Protein AF-A0A2V7FEZ0-F1 (afdb_monomer_lite)

pLDDT: mean 93.6, std 7.88, range [48.0, 98.56]

Foldseek 3Di:
DFFDADPVRHGPDDDDDDDFDQLFLQQLLCVQDPQNQWDADPLSGIDGNLVRFQLPCSSQVQGLQNQWDQDPVSSGIDGDRQPPVQVVVVHGDPCCVPDPVNQDHDDDLVVVLVVLVVVQVVVVVVVLVAWDKAQSQCPAQRSGTPDIHTDSHQLVSVVHDNHRHGPVVCVVVVVVVVVVVVVVVVVVVVVVVVVVVVPPDD

Structure (mmCIF, N/CA/C/O backbone):
data_AF-A0A2V7FEZ0-F1
#
_entry.id   AF-A0A2V7FEZ0-F1
#
loop_
_atom_site.group_PDB
_atom_site.id
_atom_site.type_symbol
_atom_site.label_atom_id
_atom_site.label_alt_id
_atom_site.label_comp_id
_atom_site.label_asym_id
_atom_site.label_entity_id
_atom_site.label_seq_id
_atom_site.pdbx_PDB_ins_code
_atom_site.Cartn_x
_atom_site.Cartn_y
_atom_site.Cartn_z
_atom_site.occupancy
_atom_site.B_iso_or_equiv
_atom_site.auth_seq_id
_atom_site.auth_comp_id
_atom_site.auth_asym_id
_atom_site.auth_atom_id
_atom_site.pdbx_PDB_model_num
ATOM 1 N N . PHE A 1 1 ? 3.122 5.946 14.904 1.00 80.50 1 PHE A N 1
ATOM 2 C CA . PHE A 1 1 ? 1.841 6.504 15.374 1.00 80.50 1 PHE A CA 1
ATOM 3 C C . PHE A 1 1 ? 1.810 7.963 14.957 1.00 80.50 1 PHE A C 1
ATOM 5 O O . PHE A 1 1 ? 2.876 8.527 14.743 1.00 80.50 1 PHE A O 1
ATOM 12 N N . PHE A 1 2 ? 0.625 8.529 14.773 1.00 85.31 2 PHE A N 1
ATOM 13 C CA . PHE A 1 2 ? 0.428 9.914 14.360 1.00 85.31 2 PHE A CA 1
ATOM 14 C C . PHE A 1 2 ? -0.267 10.652 15.495 1.00 85.31 2 PHE A C 1
ATOM 16 O O . PHE A 1 2 ? -1.244 10.147 16.051 1.00 85.31 2 PHE A O 1
ATOM 23 N N . GLU A 1 3 ? 0.258 11.812 15.861 1.00 89.50 3 GLU A N 1
ATOM 24 C CA . GLU A 1 3 ? -0.325 12.645 16.905 1.00 89.50 3 GLU A CA 1
ATOM 25 C C . GLU A 1 3 ? -1.288 13.636 16.261 1.00 89.50 3 GLU A C 1
ATOM 27 O O . GLU A 1 3 ? -0.915 14.410 15.383 1.00 89.50 3 GLU A O 1
ATOM 32 N N . GLU A 1 4 ? -2.544 13.594 16.688 1.00 88.12 4 GLU A N 1
ATOM 33 C CA . GLU A 1 4 ? -3.498 14.659 16.416 1.00 88.12 4 GLU A CA 1
ATOM 34 C C . GLU A 1 4 ? -3.434 15.643 17.579 1.00 88.12 4 GLU A C 1
ATOM 36 O O . GLU A 1 4 ? -3.672 15.252 18.726 1.00 88.12 4 GLU A O 1
ATOM 41 N N . THR A 1 5 ? -3.117 16.904 17.294 1.00 90.81 5 THR A N 1
ATOM 42 C CA . THR A 1 5 ? -3.101 17.981 18.287 1.00 90.81 5 THR A CA 1
ATOM 43 C C . THR A 1 5 ? -4.361 18.836 18.203 1.00 90.81 5 THR A C 1
ATOM 45 O O . THR A 1 5 ? -4.928 19.005 17.124 1.00 90.81 5 THR A O 1
ATOM 48 N N . ASP A 1 6 ? -4.796 19.390 19.330 1.00 91.12 6 ASP A N 1
ATOM 49 C CA . ASP A 1 6 ? -5.866 20.385 19.380 1.00 91.12 6 ASP A CA 1
ATOM 50 C C . ASP A 1 6 ? -5.381 21.794 18.979 1.00 91.12 6 ASP A C 1
ATOM 52 O O . ASP A 1 6 ? -4.195 22.020 18.723 1.00 91.12 6 ASP A O 1
ATOM 56 N N . ASP A 1 7 ? -6.301 22.765 18.957 1.00 92.25 7 ASP A N 1
ATOM 57 C CA . ASP A 1 7 ? -6.015 24.168 18.612 1.00 92.25 7 ASP A CA 1
ATOM 58 C C . ASP A 1 7 ? -5.011 24.845 19.567 1.00 92.25 7 ASP A C 1
ATOM 60 O O . ASP A 1 7 ? -4.494 25.924 19.278 1.00 92.25 7 ASP A O 1
ATOM 64 N N . LYS A 1 8 ? -4.736 24.229 20.722 1.00 92.81 8 LYS A N 1
ATOM 65 C CA . LYS A 1 8 ? -3.786 24.702 21.736 1.00 92.81 8 LYS A CA 1
ATOM 66 C C . LYS A 1 8 ? -2.443 23.970 21.651 1.00 92.81 8 LYS A C 1
ATOM 68 O O . LYS A 1 8 ? -1.581 24.201 22.498 1.00 92.81 8 LYS A O 1
ATOM 73 N N . GLY A 1 9 ? -2.258 23.100 20.656 1.00 91.56 9 GLY A N 1
ATOM 74 C CA . GLY A 1 9 ? -1.047 22.305 20.461 1.00 91.56 9 GLY A CA 1
ATOM 75 C C . GLY A 1 9 ? -0.907 21.129 21.431 1.00 91.56 9 GLY A C 1
ATOM 76 O O . GLY A 1 9 ? 0.174 20.555 21.529 1.00 91.56 9 GLY A O 1
ATOM 77 N N . GLN A 1 10 ? -1.963 20.764 22.162 1.00 93.88 10 GLN A N 1
ATOM 78 C CA . GLN A 1 10 ? -1.953 19.610 23.060 1.00 93.88 10 GLN A CA 1
ATOM 79 C C . GLN A 1 10 ? -2.340 18.347 22.304 1.00 93.88 10 GLN A C 1
ATOM 81 O O . GLN A 1 10 ? -3.179 18.377 21.407 1.00 93.88 10 GLN A O 1
ATOM 86 N N . ILE A 1 11 ? -1.758 17.213 22.688 1.00 91.69 11 ILE A N 1
ATOM 87 C CA . ILE A 1 11 ? -2.092 15.918 22.098 1.00 91.69 11 ILE A CA 1
ATOM 88 C C . ILE A 1 11 ? -3.548 15.575 22.432 1.00 91.69 11 ILE A C 1
ATOM 90 O O . ILE A 1 11 ? -3.902 15.358 23.589 1.00 91.69 11 ILE A O 1
ATOM 94 N N . LYS A 1 12 ? -4.377 15.472 21.395 1.00 90.56 12 LYS A N 1
ATOM 95 C CA . LYS A 1 12 ? -5.780 15.064 21.472 1.00 90.56 12 LYS A CA 1
ATOM 96 C C . LYS A 1 12 ? -5.921 13.551 21.318 1.00 90.56 12 LYS A C 1
ATOM 98 O O . LYS A 1 12 ? -6.639 12.924 22.093 1.00 90.56 12 LYS A O 1
ATOM 103 N N . GLN A 1 13 ? -5.264 12.959 20.316 1.00 89.81 13 GLN A N 1
ATOM 104 C CA . GLN A 1 13 ? -5.351 11.524 20.016 1.00 89.81 13 GLN A CA 1
ATOM 105 C C . GLN A 1 13 ? -4.053 10.966 19.428 1.00 89.81 13 GLN A C 1
ATOM 107 O O . GLN A 1 13 ? -3.342 11.641 18.686 1.00 89.81 13 GLN A O 1
ATOM 112 N N . TRP A 1 14 ? -3.776 9.697 19.737 1.00 92.12 14 TRP A N 1
ATOM 113 C CA . TRP A 1 14 ? -2.722 8.908 19.101 1.00 92.12 14 TRP A CA 1
ATOM 114 C C . TRP A 1 14 ? -3.336 7.924 18.119 1.00 92.12 14 TRP A C 1
ATOM 116 O O . TRP A 1 14 ? -4.016 6.971 18.500 1.00 92.12 14 TRP A O 1
ATOM 126 N N . HIS A 1 15 ? -3.050 8.133 16.843 1.00 91.31 15 HIS A N 1
ATOM 127 C CA . HIS A 1 15 ? -3.519 7.285 15.763 1.00 91.31 15 HIS A CA 1
ATOM 128 C C . HIS A 1 15 ? -2.468 6.231 15.435 1.00 91.31 15 HIS A C 1
ATOM 130 O O . HIS A 1 15 ? -1.308 6.534 15.142 1.00 91.31 15 HIS A O 1
ATOM 136 N N . MET A 1 16 ? -2.863 4.963 15.480 1.00 93.00 16 MET A N 1
ATOM 137 C CA . MET A 1 16 ? -1.990 3.838 15.155 1.00 93.00 16 MET A CA 1
ATOM 138 C C . MET A 1 16 ? -2.495 3.137 13.900 1.00 93.00 16 MET A C 1
ATOM 140 O O . MET A 1 16 ? -3.681 2.846 13.777 1.00 93.00 16 MET A O 1
ATOM 144 N N . MET A 1 17 ? -1.581 2.851 12.978 1.00 92.94 17 MET A N 1
ATOM 145 C CA . MET A 1 17 ? -1.860 2.100 11.761 1.00 92.94 17 MET A CA 1
ATOM 146 C C . MET A 1 17 ? -0.688 1.173 11.465 1.00 92.94 17 MET A C 1
ATOM 148 O O . MET A 1 17 ? 0.469 1.587 11.525 1.00 92.94 17 MET A O 1
ATOM 152 N N . SER A 1 18 ? -0.997 -0.074 11.124 1.00 92.69 18 SER A N 1
ATOM 153 C CA . SER A 1 18 ? -0.031 -1.006 10.548 1.00 92.69 18 SER A CA 1
ATOM 154 C C . SER A 1 18 ? -0.055 -0.855 9.033 1.00 92.69 18 SER A C 1
ATOM 156 O O . SER A 1 18 ? -0.900 -1.449 8.363 1.00 92.69 18 SER A O 1
ATOM 158 N N . ASP A 1 19 ? 0.836 -0.021 8.499 1.00 93.31 19 ASP A N 1
ATOM 159 C CA . ASP A 1 19 ? 0.879 0.223 7.063 1.00 93.31 19 ASP A CA 1
ATOM 160 C C . ASP A 1 19 ? 1.535 -0.946 6.310 1.00 93.31 19 ASP A C 1
ATOM 162 O O . ASP A 1 19 ? 2.609 -1.432 6.665 1.00 93.31 19 ASP A O 1
ATOM 166 N N . VAL A 1 20 ? 0.849 -1.432 5.276 1.00 95.75 20 VAL A N 1
ATOM 167 C CA . VAL A 1 20 ? 1.247 -2.591 4.463 1.00 95.75 20 VAL A CA 1
ATOM 168 C C . VAL A 1 20 ? 0.878 -2.376 2.999 1.00 95.75 20 VAL A C 1
ATOM 170 O O . VAL A 1 20 ? 0.052 -1.522 2.666 1.00 95.75 20 VAL A O 1
ATOM 173 N N . CYS A 1 21 ? 1.435 -3.195 2.101 1.00 98.19 21 CYS A N 1
ATOM 174 C CA . CYS A 1 21 ? 0.971 -3.235 0.715 1.00 98.19 21 CYS A CA 1
ATOM 175 C C . CYS A 1 21 ? -0.543 -3.473 0.655 1.00 98.19 21 CYS A C 1
ATOM 177 O O . CYS A 1 21 ? -1.065 -4.371 1.308 1.00 98.19 21 CYS A O 1
ATOM 179 N N . LYS A 1 22 ? -1.241 -2.677 -0.158 1.00 97.75 22 LYS A N 1
ATOM 180 C CA . LYS A 1 22 ? -2.704 -2.725 -0.287 1.00 97.75 22 LYS A CA 1
ATOM 181 C C . LYS A 1 22 ? -3.207 -3.839 -1.215 1.00 97.75 22 LYS A C 1
ATOM 183 O O . LYS A 1 22 ? -4.410 -4.079 -1.285 1.00 97.75 22 LYS A O 1
ATOM 188 N N . HIS A 1 23 ? -2.292 -4.489 -1.946 1.00 97.94 23 HIS A N 1
ATOM 189 C CA . HIS A 1 23 ? -2.576 -5.506 -2.970 1.00 97.94 23 HIS A CA 1
ATOM 190 C C . HIS A 1 23 ? -3.745 -5.101 -3.887 1.00 97.94 23 HIS A C 1
ATOM 192 O O . HIS A 1 23 ? -4.689 -5.862 -4.077 1.00 97.94 23 HIS A O 1
ATOM 198 N N . CYS A 1 24 ? -3.681 -3.874 -4.415 1.00 97.62 24 CYS A N 1
ATOM 199 C CA . CYS A 1 24 ? -4.747 -3.203 -5.164 1.00 97.62 24 CYS A CA 1
ATOM 200 C C . CYS A 1 24 ? -5.331 -4.080 -6.278 1.00 97.62 24 CYS A C 1
ATOM 202 O O . CYS A 1 24 ? -4.577 -4.808 -6.933 1.00 97.62 24 CYS A O 1
ATOM 204 N N . ALA A 1 25 ? -6.634 -3.969 -6.546 1.00 95.88 25 ALA A N 1
ATOM 205 C CA . ALA A 1 25 ? -7.260 -4.625 -7.695 1.00 95.88 25 ALA A CA 1
ATOM 206 C C . ALA A 1 25 ? -6.697 -4.083 -9.022 1.00 95.88 25 ALA A C 1
ATOM 208 O O . ALA A 1 25 ? -6.332 -4.858 -9.903 1.00 95.88 25 ALA A O 1
ATOM 209 N N . GLN A 1 26 ? -6.492 -2.768 -9.107 1.00 95.94 26 GLN A N 1
ATOM 210 C CA . GLN A 1 26 ? -5.702 -2.111 -10.148 1.00 95.94 26 GLN A CA 1
ATOM 211 C C . GLN A 1 26 ? -4.391 -1.621 -9.532 1.00 95.94 26 GLN A C 1
ATOM 213 O O . GLN A 1 26 ? -4.361 -0.690 -8.723 1.00 95.94 26 GLN A O 1
ATOM 218 N N . ALA A 1 27 ? -3.299 -2.322 -9.828 1.00 97.12 27 ALA A N 1
ATOM 219 C CA . ALA A 1 27 ? -2.021 -2.117 -9.162 1.00 97.12 27 ALA A CA 1
ATOM 220 C C . ALA A 1 27 ? -1.047 -1.380 -10.078 1.00 97.12 27 ALA A C 1
ATOM 222 O O . ALA A 1 27 ? -0.440 -1.988 -10.954 1.00 97.12 27 ALA A O 1
ATOM 223 N N . GLY A 1 28 ? -0.818 -0.093 -9.797 1.00 95.94 28 GLY A N 1
ATOM 224 C CA . GLY A 1 28 ? 0.113 0.732 -10.573 1.00 95.94 28 GLY A CA 1
ATOM 225 C C . GLY A 1 28 ? 1.527 0.153 -10.641 1.00 95.94 28 GLY A C 1
ATOM 226 O O . GLY A 1 28 ? 2.162 0.223 -11.687 1.00 95.94 28 GLY A O 1
ATOM 227 N N . CYS A 1 29 ? 2.000 -0.502 -9.573 1.00 97.38 29 CYS A N 1
ATOM 228 C CA . CYS A 1 29 ? 3.296 -1.181 -9.580 1.00 97.38 29 CYS A CA 1
ATOM 229 C C . CYS A 1 29 ? 3.351 -2.365 -10.556 1.00 97.38 29 CYS A C 1
ATOM 231 O O . CYS A 1 29 ? 4.372 -2.538 -11.214 1.00 97.38 29 CYS A O 1
ATOM 233 N N . LEU A 1 30 ? 2.270 -3.146 -10.665 1.00 97.31 30 LEU A N 1
ATOM 234 C CA . LEU A 1 30 ? 2.161 -4.247 -11.623 1.00 97.31 30 LEU A CA 1
ATOM 235 C C . LEU A 1 30 ? 2.147 -3.695 -13.047 1.00 97.31 30 LEU A C 1
ATOM 237 O O . LEU A 1 30 ? 2.959 -4.103 -13.867 1.00 97.31 30 LEU A O 1
ATOM 241 N N . GLU A 1 31 ? 1.286 -2.714 -13.305 1.00 94.31 31 GLU A N 1
ATOM 242 C CA . GLU A 1 31 ? 1.124 -2.099 -14.626 1.00 94.31 31 GLU A CA 1
ATOM 243 C C . GLU A 1 31 ? 2.375 -1.333 -15.097 1.00 94.31 31 GLU A C 1
ATOM 245 O O . GLU A 1 31 ? 2.581 -1.161 -16.293 1.00 94.31 31 GLU A O 1
ATOM 250 N N . ALA A 1 32 ? 3.215 -0.849 -14.178 1.00 95.50 32 ALA A N 1
ATOM 251 C CA . ALA A 1 32 ? 4.439 -0.118 -14.507 1.00 95.50 32 ALA A CA 1
ATOM 252 C C . ALA A 1 32 ? 5.668 -1.020 -14.690 1.00 95.50 32 ALA A C 1
ATOM 254 O O . ALA A 1 32 ? 6.720 -0.531 -15.098 1.00 95.50 32 ALA A O 1
ATOM 255 N N . CYS A 1 33 ? 5.591 -2.306 -14.336 1.00 97.19 33 CYS A N 1
ATOM 256 C CA . CYS A 1 33 ? 6.740 -3.203 -14.392 1.00 97.19 33 CYS A CA 1
ATOM 257 C C . CYS A 1 33 ? 7.038 -3.619 -15.844 1.00 97.19 33 CYS A C 1
ATOM 259 O O . CYS A 1 33 ? 6.239 -4.347 -16.432 1.00 97.19 33 CYS A O 1
ATOM 261 N N . PRO A 1 34 ? 8.196 -3.247 -16.423 1.00 96.56 34 PRO A N 1
ATOM 262 C CA . PRO A 1 34 ? 8.481 -3.542 -17.827 1.00 96.56 34 PRO A CA 1
ATOM 263 C C . PRO A 1 34 ? 8.922 -4.993 -18.069 1.00 96.56 34 PRO A C 1
ATOM 265 O O . PRO A 1 34 ? 8.940 -5.441 -19.208 1.00 96.56 34 PRO A O 1
ATOM 268 N N . THR A 1 35 ? 9.309 -5.728 -17.021 1.00 97.12 35 THR A N 1
ATOM 269 C CA . THR A 1 35 ? 9.861 -7.088 -17.148 1.00 97.12 35 THR A CA 1
ATOM 270 C C . THR A 1 35 ? 8.833 -8.194 -16.933 1.00 97.12 35 THR A C 1
ATOM 272 O O . THR A 1 35 ? 9.154 -9.363 -17.118 1.00 97.12 35 THR A O 1
ATOM 275 N N . GLY A 1 36 ? 7.624 -7.858 -16.474 1.00 95.00 36 GLY A N 1
ATOM 276 C CA . GLY A 1 36 ? 6.654 -8.855 -16.011 1.00 95.00 36 GLY A CA 1
ATOM 277 C C . GLY A 1 36 ? 7.015 -9.505 -14.667 1.00 95.00 36 GLY A C 1
ATOM 278 O O . GLY A 1 36 ? 6.390 -10.487 -14.281 1.00 95.00 36 GLY A O 1
ATOM 279 N N . ALA A 1 37 ? 7.988 -8.964 -13.919 1.00 98.31 37 ALA A N 1
ATOM 280 C CA . ALA A 1 37 ? 8.362 -9.492 -12.602 1.00 98.31 37 ALA A CA 1
ATOM 281 C C . ALA A 1 37 ? 7.235 -9.385 -11.562 1.00 98.31 37 ALA A C 1
ATOM 283 O O . ALA A 1 37 ? 7.244 -10.108 -10.568 1.00 98.31 37 ALA A O 1
ATOM 284 N N . ILE A 1 38 ? 6.287 -8.466 -11.746 1.00 98.44 38 ILE A N 1
ATOM 285 C CA . ILE A 1 38 ? 5.171 -8.268 -10.820 1.00 98.44 38 ILE A CA 1
ATOM 286 C C . ILE A 1 38 ? 3.930 -8.955 -11.375 1.00 98.44 38 ILE A C 1
ATOM 288 O O . ILE A 1 38 ? 3.520 -8.684 -12.498 1.00 98.44 38 ILE A O 1
ATOM 292 N N . TYR A 1 39 ? 3.316 -9.816 -10.569 1.00 97.75 39 TYR A N 1
ATOM 293 C CA . TYR A 1 39 ? 2.186 -10.647 -10.977 1.00 97.75 39 TYR A CA 1
ATOM 294 C C . TYR A 1 39 ? 1.086 -10.667 -9.916 1.00 97.75 39 TYR A C 1
ATOM 296 O O . TYR A 1 39 ? 1.304 -10.298 -8.757 1.00 97.75 39 TYR A O 1
ATOM 304 N N . ARG A 1 40 ? -0.113 -11.087 -10.324 1.00 97.75 40 ARG A N 1
ATOM 305 C CA . ARG A 1 40 ? -1.259 -11.312 -9.440 1.00 97.75 40 ARG A CA 1
ATOM 306 C C . ARG A 1 40 ? -1.497 -12.810 -9.285 1.00 97.75 40 ARG A C 1
ATOM 308 O O . ARG A 1 40 ? -1.469 -13.533 -10.274 1.00 97.75 40 ARG A O 1
ATOM 315 N N . THR A 1 41 ? -1.723 -13.248 -8.056 1.00 96.06 41 THR A N 1
ATOM 316 C CA . THR A 1 41 ? -2.048 -14.640 -7.720 1.00 96.06 41 THR A CA 1
ATOM 317 C C . THR A 1 41 ? -3.548 -14.907 -7.827 1.00 96.06 41 THR A C 1
ATOM 319 O O . THR A 1 41 ? -4.355 -13.979 -7.950 1.00 96.06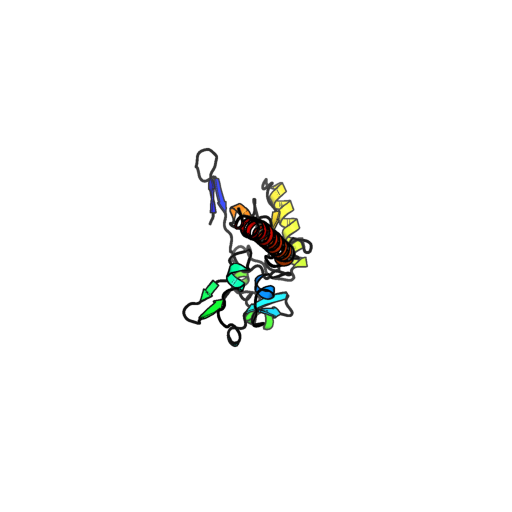 41 THR A O 1
ATOM 322 N N . GLU A 1 42 ? -3.936 -16.172 -7.702 1.00 93.69 42 GLU A N 1
ATOM 323 C CA . GLU A 1 42 ? -5.326 -16.623 -7.624 1.00 93.69 42 GLU A CA 1
ATOM 324 C C . GLU A 1 42 ? -6.093 -16.038 -6.425 1.00 93.69 42 GLU A C 1
ATOM 326 O O . GLU A 1 42 ? -7.312 -15.906 -6.475 1.00 93.69 42 GLU A O 1
ATOM 331 N N . PHE A 1 43 ? -5.388 -15.609 -5.373 1.00 93.31 43 PHE A N 1
ATOM 332 C CA . PHE A 1 43 ? -5.979 -14.962 -4.196 1.00 93.31 43 PHE A CA 1
ATOM 333 C C . PHE A 1 43 ? -6.107 -13.440 -4.349 1.00 93.31 43 PHE A C 1
ATOM 335 O O . PHE A 1 43 ? -6.404 -12.733 -3.387 1.00 93.31 43 PHE A O 1
ATOM 342 N N . GLY A 1 44 ? -5.810 -12.901 -5.535 1.00 93.50 44 GLY A N 1
ATOM 343 C CA . GLY A 1 44 ? -5.830 -11.465 -5.801 1.00 93.50 44 GLY A CA 1
ATOM 344 C C . GLY A 1 44 ? -4.626 -10.707 -5.232 1.00 93.50 44 GLY A C 1
ATOM 345 O O . GLY A 1 44 ? -4.564 -9.480 -5.360 1.00 93.50 44 GLY A O 1
ATOM 346 N N . THR A 1 45 ? -3.638 -11.398 -4.654 1.00 96.19 45 THR A N 1
ATOM 347 C CA . THR A 1 45 ? -2.443 -10.769 -4.082 1.00 96.19 45 THR A CA 1
ATOM 348 C C . THR A 1 45 ? -1.459 -10.400 -5.191 1.00 96.19 45 THR A C 1
ATOM 350 O O . THR A 1 45 ? -1.138 -11.196 -6.066 1.00 96.19 45 THR A O 1
ATOM 353 N N . VAL A 1 46 ? -0.971 -9.160 -5.180 1.00 98.31 46 VAL A N 1
ATOM 354 C CA . VAL A 1 46 ? 0.126 -8.726 -6.064 1.00 98.31 46 VAL A CA 1
ATOM 355 C C . VAL A 1 46 ? 1.472 -9.117 -5.455 1.00 98.31 46 VAL A C 1
ATOM 357 O O . VAL A 1 46 ? 1.693 -8.788 -4.295 1.00 98.31 46 VAL A O 1
ATOM 360 N N . ASN A 1 47 ? 2.385 -9.749 -6.193 1.00 98.31 47 ASN A N 1
ATOM 361 C CA . ASN A 1 47 ? 3.706 -10.198 -5.722 1.00 98.31 47 ASN A CA 1
ATOM 362 C C . ASN A 1 47 ? 4.820 -9.865 -6.724 1.00 98.31 47 ASN A C 1
ATOM 364 O O . ASN A 1 47 ? 4.534 -9.562 -7.876 1.00 98.31 47 ASN A O 1
ATOM 368 N N . ILE A 1 48 ? 6.078 -9.872 -6.265 1.00 98.44 48 ILE A N 1
ATOM 369 C CA . ILE A 1 48 ? 7.265 -9.602 -7.094 1.00 98.44 48 ILE A CA 1
ATOM 370 C C . ILE A 1 48 ? 8.108 -10.875 -7.158 1.00 98.44 48 ILE A C 1
ATOM 372 O O . ILE A 1 48 ? 8.601 -11.329 -6.125 1.00 98.44 48 ILE A O 1
ATOM 376 N N . ASN A 1 49 ? 8.289 -11.425 -8.355 1.00 98.00 49 ASN A N 1
ATOM 377 C CA . ASN A 1 49 ? 9.263 -12.474 -8.617 1.00 98.00 49 ASN A CA 1
ATOM 378 C C . ASN A 1 49 ? 10.669 -11.857 -8.580 1.00 98.00 49 ASN A C 1
ATOM 380 O O . ASN A 1 49 ? 10.998 -10.996 -9.399 1.00 98.00 49 ASN A O 1
ATOM 384 N N . GLN A 1 50 ? 11.471 -12.280 -7.604 1.00 97.94 50 GLN A N 1
ATOM 385 C CA . GLN A 1 50 ? 12.808 -11.738 -7.380 1.00 97.94 50 GLN A CA 1
ATOM 386 C C . GLN A 1 50 ? 13.788 -12.144 -8.487 1.00 97.94 50 GLN A C 1
ATOM 388 O O . GLN A 1 50 ? 14.633 -11.332 -8.845 1.00 97.94 50 GLN A O 1
ATOM 393 N N . ASP A 1 51 ? 13.603 -13.310 -9.108 1.00 97.75 51 ASP A N 1
ATOM 394 C CA . ASP A 1 51 ? 14.490 -13.829 -10.159 1.00 97.75 51 ASP A CA 1
ATOM 395 C C . ASP A 1 51 ? 14.324 -13.089 -11.500 1.00 97.75 51 ASP A C 1
ATOM 397 O O . ASP A 1 51 ? 15.222 -13.086 -12.337 1.00 97.75 51 ASP A O 1
ATOM 401 N N . ILE A 1 52 ? 13.171 -12.440 -11.714 1.00 98.31 52 ILE A N 1
ATOM 402 C CA . ILE A 1 52 ? 12.855 -11.659 -12.929 1.00 98.31 52 ILE A CA 1
ATOM 403 C C . ILE A 1 52 ? 13.080 -10.154 -12.697 1.00 98.31 52 ILE A C 1
ATOM 405 O O . ILE A 1 52 ? 13.164 -9.355 -13.636 1.00 98.31 52 ILE A O 1
ATOM 409 N N . CYS A 1 53 ? 13.135 -9.716 -11.439 1.00 98.56 53 CYS A N 1
ATOM 410 C CA . CYS A 1 53 ? 13.269 -8.306 -11.114 1.00 98.56 53 CYS A CA 1
ATOM 411 C C . CYS A 1 53 ? 14.656 -7.788 -11.518 1.00 98.56 53 CYS A C 1
ATOM 413 O O . CYS A 1 53 ? 15.663 -8.173 -10.942 1.00 98.56 53 CYS A O 1
ATOM 415 N N . ASN A 1 54 ? 14.705 -6.845 -12.460 1.00 97.75 54 ASN A N 1
ATOM 416 C CA . ASN A 1 54 ? 15.956 -6.221 -12.906 1.00 97.75 54 ASN A CA 1
ATOM 417 C C . ASN A 1 54 ? 16.308 -4.921 -12.160 1.00 97.75 54 ASN A C 1
ATOM 419 O O . ASN A 1 54 ? 17.194 -4.184 -12.586 1.00 97.75 54 ASN A O 1
ATOM 423 N N . GLY A 1 55 ? 15.556 -4.571 -11.114 1.00 97.81 55 GLY A N 1
ATOM 424 C CA . GLY A 1 55 ? 15.864 -3.403 -10.295 1.00 97.81 55 GLY A CA 1
ATOM 425 C C . GLY A 1 55 ? 15.615 -2.034 -10.936 1.00 97.81 55 GLY A C 1
ATOM 426 O O . GLY A 1 55 ? 16.104 -1.047 -10.401 1.00 97.81 55 GLY A O 1
ATOM 427 N N . CYS A 1 56 ? 14.834 -1.915 -12.021 1.00 97.31 56 CYS A N 1
ATOM 428 C CA . CYS A 1 56 ? 14.560 -0.623 -12.689 1.00 97.31 56 CYS A CA 1
ATOM 429 C C . CYS A 1 56 ? 13.787 0.416 -11.846 1.00 97.31 56 CYS A C 1
ATOM 431 O O . CYS A 1 56 ? 13.704 1.583 -12.220 1.00 97.31 56 CYS A O 1
ATOM 433 N N . ARG A 1 57 ? 13.203 0.004 -10.712 1.00 97.31 57 ARG A N 1
ATOM 434 C CA . ARG A 1 57 ? 12.487 0.850 -9.729 1.00 97.31 57 ARG A CA 1
ATOM 435 C C . ARG A 1 57 ? 11.225 1.567 -10.222 1.00 97.31 57 ARG A C 1
ATOM 437 O O . ARG A 1 57 ? 10.646 2.326 -9.453 1.00 97.31 57 ARG A O 1
ATOM 444 N N . TYR A 1 58 ? 10.714 1.285 -11.420 1.00 96.75 58 TYR A N 1
ATOM 445 C CA . TYR A 1 58 ? 9.456 1.893 -11.897 1.00 96.75 58 TYR A CA 1
ATOM 446 C C . TYR A 1 58 ? 8.271 1.591 -10.973 1.00 96.75 58 TYR A C 1
ATOM 448 O O . TYR A 1 58 ? 7.418 2.437 -10.728 1.00 96.75 58 TYR A O 1
ATOM 456 N N . CYS A 1 59 ? 8.249 0.395 -10.385 1.00 97.31 59 CYS A N 1
ATOM 457 C CA . CYS A 1 59 ? 7.229 0.004 -9.418 1.00 97.31 59 CYS A CA 1
ATOM 458 C C . CYS A 1 59 ? 7.258 0.814 -8.109 1.00 97.31 59 CYS A C 1
ATOM 460 O O . CYS A 1 59 ? 6.220 0.907 -7.453 1.00 97.31 59 CYS A O 1
ATOM 462 N N . VAL A 1 60 ? 8.409 1.392 -7.739 1.00 97.19 60 VAL A N 1
ATOM 463 C CA . VAL A 1 60 ? 8.571 2.221 -6.534 1.00 97.19 60 VAL A CA 1
ATOM 464 C C . VAL A 1 60 ? 7.832 3.541 -6.720 1.00 97.19 60 VAL A C 1
ATOM 466 O O . VAL A 1 60 ? 6.958 3.869 -5.923 1.00 97.19 60 VAL A O 1
ATOM 469 N N . SER A 1 61 ? 8.115 4.259 -7.810 1.00 94.00 61 SER A N 1
ATOM 470 C CA . SER A 1 61 ? 7.454 5.532 -8.117 1.00 94.00 61 SER A CA 1
ATOM 471 C C . SER A 1 61 ? 5.994 5.362 -8.538 1.00 94.00 61 SER A C 1
ATOM 473 O O . SER A 1 61 ? 5.174 6.239 -8.281 1.00 94.00 61 SER A O 1
ATOM 475 N N . ALA A 1 62 ? 5.639 4.231 -9.155 1.00 95.94 62 ALA A N 1
ATOM 476 C CA . ALA A 1 62 ? 4.273 3.979 -9.602 1.00 95.94 62 ALA A CA 1
ATOM 477 C C . ALA A 1 62 ? 3.297 3.617 -8.471 1.00 95.94 62 ALA A C 1
ATOM 479 O O . ALA A 1 62 ? 2.084 3.604 -8.688 1.00 95.94 62 ALA A O 1
ATOM 480 N N . CYS A 1 63 ? 3.791 3.268 -7.279 1.00 97.06 63 CYS A N 1
ATOM 481 C CA . CYS A 1 63 ? 2.927 2.901 -6.168 1.00 97.06 63 CYS A CA 1
ATOM 482 C C . CYS A 1 63 ? 2.372 4.156 -5.473 1.00 97.06 63 CYS A C 1
ATOM 484 O O . CYS A 1 63 ? 3.132 4.843 -4.792 1.00 97.06 63 CYS A O 1
ATOM 486 N N . PRO A 1 64 ? 1.050 4.419 -5.513 1.00 95.75 64 PRO A N 1
ATOM 487 C CA . PRO A 1 64 ? 0.480 5.616 -4.887 1.00 95.75 64 PRO A CA 1
ATOM 488 C C . PRO A 1 64 ? 0.558 5.597 -3.353 1.00 95.75 64 PRO A C 1
ATOM 490 O O . PRO A 1 64 ? 0.276 6.602 -2.713 1.00 95.75 64 PRO A O 1
ATOM 493 N N . PHE A 1 65 ? 0.921 4.456 -2.762 1.00 97.06 65 PHE A N 1
ATOM 494 C CA . PHE A 1 65 ? 1.040 4.273 -1.317 1.00 97.06 65 PHE A CA 1
ATOM 495 C C . PHE A 1 65 ? 2.490 4.284 -0.820 1.00 97.06 65 PHE A C 1
ATOM 497 O O . PHE A 1 65 ? 2.698 4.172 0.378 1.00 97.06 65 PHE A O 1
ATOM 504 N N . GLY A 1 66 ? 3.495 4.329 -1.706 1.00 95.50 66 GLY A N 1
ATOM 505 C CA . GLY A 1 66 ? 4.907 4.331 -1.292 1.00 95.50 66 GLY A CA 1
ATOM 506 C C . GLY A 1 66 ? 5.390 3.061 -0.570 1.00 95.50 66 GLY A C 1
ATOM 507 O O . GLY A 1 66 ? 6.425 3.080 0.079 1.00 95.50 66 GLY A O 1
ATOM 508 N N . VAL A 1 67 ? 4.660 1.944 -0.678 1.00 96.94 67 VAL A N 1
ATOM 509 C CA . VAL A 1 67 ? 4.929 0.687 0.063 1.00 96.94 67 VAL A CA 1
ATOM 510 C C . VAL A 1 67 ? 5.854 -0.299 -0.667 1.00 96.94 67 VAL A C 1
ATOM 512 O O . VAL A 1 67 ? 6.014 -1.439 -0.226 1.00 96.94 67 VAL A O 1
ATOM 515 N N . VAL A 1 68 ? 6.397 0.088 -1.824 1.00 97.81 68 VAL A N 1
ATOM 516 C CA . VAL A 1 68 ? 7.378 -0.709 -2.574 1.00 97.81 68 VAL A CA 1
ATOM 517 C C . VAL A 1 68 ? 8.748 -0.095 -2.348 1.00 97.81 68 VAL A C 1
ATOM 519 O O . VAL A 1 68 ? 8.953 1.070 -2.672 1.00 97.81 68 VAL A O 1
ATOM 522 N N . SER A 1 69 ? 9.682 -0.886 -1.832 1.00 97.06 69 SER A N 1
ATOM 523 C CA . SER A 1 69 ? 11.034 -0.437 -1.499 1.00 97.06 69 SER A CA 1
ATOM 524 C C . SER A 1 69 ? 12.060 -1.110 -2.399 1.00 97.06 69 SER A C 1
ATOM 526 O O . SER A 1 69 ? 11.856 -2.232 -2.860 1.00 97.06 69 SER A O 1
ATOM 528 N N . PHE A 1 70 ? 13.183 -0.442 -2.643 1.00 98.06 70 PHE A N 1
ATOM 529 C CA . PHE A 1 70 ? 14.330 -1.048 -3.312 1.00 98.06 70 PHE A CA 1
ATOM 530 C C . PHE A 1 70 ? 15.286 -1.625 -2.269 1.00 98.06 70 PHE A C 1
ATOM 532 O O . PHE A 1 70 ? 15.650 -0.939 -1.316 1.00 98.06 70 PHE A O 1
ATOM 539 N N . ASN A 1 71 ? 15.688 -2.878 -2.445 1.00 97.50 71 ASN A N 1
ATOM 540 C CA . ASN A 1 71 ? 16.696 -3.517 -1.619 1.00 97.50 71 ASN A CA 1
ATOM 541 C C . ASN A 1 71 ? 18.063 -3.360 -2.305 1.00 97.50 71 ASN A C 1
ATOM 543 O O . ASN A 1 71 ? 18.292 -3.890 -3.391 1.00 97.50 71 ASN A O 1
ATOM 547 N N . HIS A 1 72 ? 18.966 -2.615 -1.665 1.00 96.69 72 HIS A N 1
ATOM 548 C CA . HIS A 1 72 ? 20.292 -2.319 -2.210 1.00 96.69 72 HIS A CA 1
ATOM 549 C C . HIS A 1 72 ? 21.244 -3.519 -2.209 1.00 96.69 72 HIS A C 1
ATOM 551 O O . HIS A 1 72 ? 22.129 -3.562 -3.058 1.00 96.69 72 HIS A O 1
ATOM 557 N N . ASP A 1 73 ? 21.031 -4.493 -1.327 1.00 97.56 73 ASP A N 1
ATOM 558 C CA . ASP A 1 73 ? 21.882 -5.679 -1.212 1.00 97.56 73 ASP A CA 1
ATOM 559 C C . ASP A 1 73 ? 21.582 -6.693 -2.324 1.00 97.56 73 ASP A C 1
ATOM 561 O O . ASP A 1 73 ? 22.479 -7.336 -2.856 1.00 97.56 73 ASP A O 1
ATOM 565 N N . THR A 1 74 ? 20.305 -6.822 -2.693 1.00 97.50 74 THR A N 1
ATOM 566 C CA . THR A 1 74 ? 19.840 -7.767 -3.732 1.00 97.50 74 THR A CA 1
ATOM 567 C C . THR A 1 74 ? 19.675 -7.125 -5.106 1.00 97.50 74 THR A C 1
ATOM 569 O O . THR A 1 74 ? 19.602 -7.826 -6.109 1.00 97.50 74 THR A O 1
ATOM 572 N N . GLY A 1 75 ? 19.602 -5.794 -5.176 1.00 97.94 75 GLY A N 1
ATOM 573 C CA . GLY A 1 75 ? 19.363 -5.072 -6.423 1.00 97.94 75 GLY A CA 1
ATOM 574 C C . GLY A 1 75 ? 17.919 -5.157 -6.931 1.00 97.94 75 GLY A C 1
ATOM 575 O O . GLY A 1 75 ? 17.652 -4.760 -8.065 1.00 97.94 75 GLY A O 1
ATOM 576 N N . THR A 1 76 ? 16.975 -5.641 -6.121 1.00 98.50 76 THR A N 1
ATOM 577 C CA . THR A 1 76 ? 15.580 -5.878 -6.518 1.00 98.50 76 THR A CA 1
ATOM 578 C C . THR A 1 76 ? 14.588 -5.037 -5.712 1.00 98.50 76 THR A C 1
ATOM 580 O O . THR A 1 76 ? 14.909 -4.417 -4.696 1.00 98.50 76 THR A O 1
ATOM 583 N N . ALA A 1 77 ? 13.341 -4.978 -6.182 1.00 98.44 77 ALA A N 1
ATOM 584 C CA . ALA A 1 77 ? 12.246 -4.371 -5.433 1.00 98.44 77 ALA A CA 1
ATOM 585 C C . ALA A 1 77 ? 11.599 -5.387 -4.476 1.00 98.44 77 ALA A C 1
ATOM 587 O O . ALA A 1 77 ? 11.354 -6.540 -4.838 1.00 98.44 77 ALA A O 1
ATOM 588 N N . THR A 1 78 ? 11.241 -4.930 -3.278 1.00 97.69 78 THR A N 1
ATOM 589 C CA . THR A 1 78 ? 10.570 -5.716 -2.240 1.00 97.69 78 THR A CA 1
ATOM 590 C C . THR A 1 78 ? 9.360 -4.978 -1.674 1.00 97.69 78 THR A C 1
ATOM 592 O O . THR A 1 78 ? 9.244 -3.754 -1.757 1.00 97.69 78 THR A O 1
ATOM 595 N N . LYS A 1 79 ? 8.418 -5.741 -1.125 1.00 97.81 79 LYS A N 1
ATOM 596 C CA . LYS A 1 79 ? 7.196 -5.261 -0.472 1.00 97.81 79 LYS A CA 1
ATOM 597 C C . LYS A 1 79 ? 6.540 -6.418 0.283 1.00 97.81 79 LYS A C 1
ATOM 599 O O . LYS A 1 79 ? 6.907 -7.576 0.096 1.00 97.81 79 LYS A O 1
ATOM 604 N N . CYS A 1 80 ? 5.493 -6.121 1.053 1.00 97.88 80 CYS A N 1
ATOM 605 C CA . CYS A 1 80 ? 4.619 -7.153 1.615 1.00 97.88 80 CYS A CA 1
ATOM 606 C C . CYS A 1 80 ? 4.122 -8.122 0.519 1.00 97.88 80 CYS A C 1
ATOM 608 O O . CYS A 1 80 ? 3.675 -7.698 -0.556 1.00 97.88 80 CYS A O 1
ATOM 610 N N . THR A 1 81 ? 4.211 -9.420 0.806 1.00 97.50 81 THR A N 1
ATOM 611 C CA . THR A 1 81 ? 3.805 -10.524 -0.080 1.00 97.50 81 THR A CA 1
ATOM 612 C C . THR A 1 81 ? 2.410 -11.055 0.239 1.00 97.50 81 THR A C 1
ATOM 614 O O . THR A 1 81 ? 1.989 -12.073 -0.298 1.00 97.50 81 THR A O 1
ATOM 617 N N . PHE A 1 82 ? 1.697 -10.407 1.164 1.00 97.12 82 PHE A N 1
ATOM 618 C CA . PHE A 1 82 ? 0.498 -10.951 1.8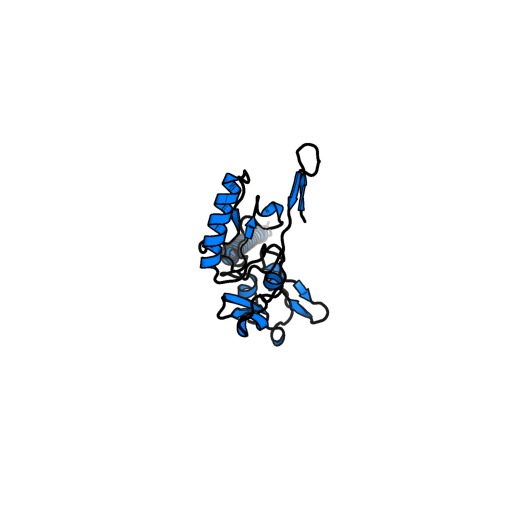04 1.00 97.12 82 PHE A CA 1
ATOM 619 C C . PHE A 1 82 ? 0.734 -12.311 2.481 1.00 97.12 82 PHE A C 1
ATOM 621 O O . PHE A 1 82 ? -0.212 -13.057 2.698 1.00 97.12 82 PHE A O 1
ATOM 628 N N . CYS A 1 83 ? 1.992 -12.642 2.810 1.00 97.69 83 CYS A N 1
ATOM 629 C CA . CYS A 1 83 ? 2.392 -13.987 3.223 1.00 97.69 83 CYS A CA 1
ATOM 630 C C . CYS A 1 83 ? 1.918 -15.057 2.226 1.00 97.69 83 CYS A C 1
ATOM 632 O O . CYS A 1 83 ? 1.278 -16.032 2.619 1.00 97.69 83 CYS A O 1
ATOM 634 N N . ASN A 1 84 ? 2.183 -14.839 0.935 1.00 95.81 84 ASN A N 1
ATOM 635 C CA . ASN A 1 84 ? 1.735 -15.721 -0.140 1.00 95.81 84 ASN A CA 1
ATOM 636 C C . ASN A 1 84 ? 2.058 -17.199 0.135 1.00 95.81 84 ASN A C 1
ATOM 638 O O . ASN A 1 84 ? 1.195 -18.062 0.025 1.00 95.81 84 ASN A O 1
ATOM 642 N N . ASP A 1 85 ? 3.281 -17.461 0.592 1.00 96.25 85 ASP A N 1
ATOM 643 C CA . ASP A 1 85 ? 3.766 -18.763 1.048 1.00 96.25 85 ASP A CA 1
ATOM 644 C C . ASP A 1 85 ? 2.846 -19.413 2.092 1.00 96.25 85 ASP A C 1
ATOM 646 O O . ASP A 1 85 ? 2.522 -20.594 1.998 1.00 96.25 85 ASP A O 1
ATOM 650 N N . ARG A 1 86 ? 2.364 -18.641 3.067 1.00 98.00 86 ARG A N 1
ATOM 651 C CA . ARG A 1 86 ? 1.469 -19.125 4.123 1.00 98.00 86 ARG A CA 1
ATOM 652 C C . ARG A 1 86 ? 0.066 -19.388 3.584 1.00 98.00 86 ARG A C 1
ATOM 654 O O . ARG A 1 86 ? -0.500 -20.438 3.880 1.00 98.00 86 ARG A O 1
ATOM 661 N N . ILE A 1 87 ? -0.466 -18.476 2.771 1.00 95.75 87 ILE A N 1
ATOM 662 C CA . ILE A 1 87 ? -1.831 -18.576 2.235 1.00 95.75 87 ILE A CA 1
ATOM 663 C C . ILE A 1 87 ? -1.992 -19.815 1.350 1.00 95.75 87 ILE A C 1
ATOM 665 O O . ILE A 1 87 ? -2.971 -20.540 1.520 1.00 95.75 87 ILE A O 1
ATOM 669 N N . HIS A 1 88 ? -1.009 -20.138 0.500 1.00 94.81 88 HIS A N 1
ATOM 670 C CA . HIS A 1 88 ? -1.038 -21.377 -0.293 1.00 94.81 88 HIS A CA 1
ATOM 671 C C . HIS A 1 88 ? -1.059 -22.653 0.565 1.00 94.81 88 HIS A C 1
ATOM 673 O O . HIS A 1 88 ? -1.514 -23.694 0.106 1.00 94.81 88 HIS A O 1
ATOM 679 N N . ASN A 1 89 ? -0.608 -22.578 1.818 1.00 95.88 89 ASN A N 1
ATOM 680 C CA . ASN A 1 89 ? -0.607 -23.694 2.763 1.00 95.88 89 ASN A CA 1
ATOM 681 C C . ASN A 1 89 ? -1.809 -23.664 3.725 1.00 95.88 89 ASN A C 1
ATOM 683 O O . ASN A 1 89 ? -1.769 -24.270 4.795 1.00 95.88 89 ASN A O 1
ATOM 687 N N . GLY A 1 90 ? -2.871 -22.923 3.389 1.00 94.31 90 GLY A N 1
ATOM 688 C CA . GLY A 1 90 ? -4.067 -22.806 4.229 1.00 94.31 90 GLY A CA 1
ATOM 689 C C . GLY A 1 90 ? -3.835 -22.028 5.529 1.00 94.31 90 GLY A C 1
ATOM 690 O O . GLY A 1 90 ? -4.650 -22.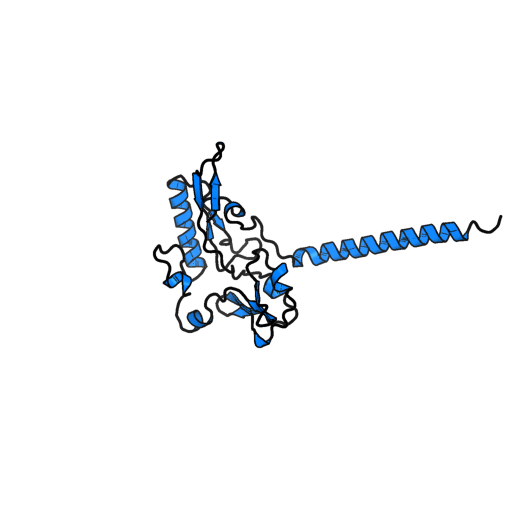091 6.449 1.00 94.31 90 GLY A O 1
ATOM 691 N N . LEU A 1 91 ? -2.725 -21.291 5.630 1.00 95.44 91 LEU A N 1
ATOM 692 C CA . LEU A 1 91 ? -2.401 -20.457 6.781 1.00 95.44 91 LEU A CA 1
ATOM 693 C C . LEU A 1 91 ? -2.709 -18.987 6.476 1.00 95.44 91 LEU A C 1
ATOM 695 O O . LEU A 1 91 ? -2.407 -18.478 5.405 1.00 95.44 91 LEU A O 1
ATOM 699 N N . GLY A 1 92 ? -3.225 -18.248 7.458 1.00 94.94 92 GLY A N 1
ATOM 700 C CA . GLY A 1 92 ? -3.353 -16.792 7.339 1.00 94.94 92 GLY A CA 1
ATOM 701 C C . GLY A 1 92 ? -2.005 -16.051 7.451 1.00 94.94 92 GLY A C 1
ATOM 702 O O . GLY A 1 92 ? -1.013 -16.626 7.930 1.00 94.94 92 GLY A O 1
ATOM 703 N N . PRO A 1 93 ? -1.951 -14.755 7.090 1.00 97.88 93 PRO A N 1
ATOM 704 C CA . PRO A 1 93 ? -0.773 -13.911 7.256 1.00 97.88 93 PRO A CA 1
ATOM 705 C C . PRO A 1 93 ? -0.246 -13.887 8.690 1.00 97.88 93 PRO A C 1
ATOM 707 O O . PRO A 1 93 ? -1.010 -13.917 9.658 1.00 97.88 93 PRO A O 1
ATOM 710 N N . ALA A 1 94 ? 1.076 -13.802 8.834 1.00 98.25 94 ALA A N 1
ATOM 711 C CA . ALA A 1 94 ? 1.726 -13.797 10.143 1.00 98.25 94 ALA A CA 1
ATOM 712 C C . ALA A 1 94 ? 1.306 -12.584 10.992 1.00 98.25 94 ALA A C 1
ATOM 714 O O . ALA A 1 94 ? 1.012 -12.745 12.173 1.00 98.25 94 ALA A O 1
ATOM 715 N N . CYS A 1 95 ? 1.198 -11.397 10.384 1.00 97.75 95 CYS A N 1
ATOM 716 C CA . CYS A 1 95 ? 0.767 -10.177 11.073 1.00 97.75 95 CYS A CA 1
ATOM 717 C C . CYS A 1 95 ? -0.674 -10.269 11.599 1.00 97.75 95 CYS A C 1
ATOM 719 O O . CYS A 1 95 ? -0.941 -9.834 12.716 1.00 97.75 95 CYS A O 1
ATOM 721 N N . ALA A 1 96 ? -1.585 -10.887 10.839 1.00 97.12 96 ALA A N 1
ATOM 722 C CA . ALA A 1 96 ? -2.956 -11.129 11.279 1.00 97.12 96 ALA A CA 1
ATOM 723 C C . ALA A 1 96 ? -2.995 -12.135 12.440 1.00 97.12 96 ALA A C 1
ATOM 725 O O . ALA A 1 96 ? -3.634 -11.879 13.455 1.00 97.12 96 ALA A O 1
ATOM 726 N N . LYS A 1 97 ? -2.246 -13.244 12.334 1.00 97.38 97 LYS A N 1
ATOM 727 C CA . LYS A 1 97 ? -2.150 -14.258 13.399 1.00 97.38 97 LYS A CA 1
ATOM 728 C C . LYS A 1 97 ? -1.554 -13.698 14.696 1.00 97.38 97 LYS A C 1
ATOM 730 O O . LYS A 1 97 ? -1.965 -14.109 15.774 1.00 97.38 97 LYS A O 1
ATOM 735 N N . ALA A 1 98 ? -0.577 -12.802 14.592 1.00 98.00 98 ALA A N 1
ATOM 736 C CA . ALA A 1 98 ? 0.113 -12.227 15.741 1.00 98.00 98 ALA A CA 1
ATOM 737 C C . ALA A 1 98 ? -0.657 -11.078 16.414 1.00 98.00 98 ALA A C 1
ATOM 739 O O . ALA A 1 98 ? -0.265 -10.662 17.500 1.00 98.00 98 ALA A O 1
ATOM 740 N N . CYS A 1 99 ? -1.710 -10.535 15.790 1.00 97.31 99 CYS A N 1
ATOM 741 C CA . CYS A 1 99 ? -2.392 -9.341 16.281 1.00 97.31 99 CYS A CA 1
ATOM 742 C C . CYS A 1 99 ? -3.200 -9.635 17.563 1.00 97.31 99 CYS A C 1
ATOM 744 O O . CYS A 1 99 ? -4.250 -10.277 17.483 1.00 97.31 99 CYS A O 1
ATOM 746 N N . PRO A 1 100 ? -2.785 -9.129 18.740 1.00 97.38 100 PRO A N 1
ATOM 747 C CA . PRO A 1 100 ? -3.409 -9.506 20.011 1.00 97.38 100 PRO A CA 1
ATOM 748 C C . PRO A 1 100 ? -4.817 -8.923 20.175 1.00 97.38 100 PRO A C 1
ATOM 750 O O . PRO A 1 100 ? -5.672 -9.518 20.820 1.00 97.38 100 PRO A O 1
ATOM 753 N N . THR A 1 101 ? -5.068 -7.759 19.573 1.00 96.69 101 THR A N 1
ATOM 754 C CA . THR A 1 101 ? -6.334 -7.020 19.676 1.00 96.69 101 THR A CA 1
ATOM 755 C C . THR A 1 101 ? -7.289 -7.298 18.521 1.00 96.69 101 THR A C 1
ATOM 757 O O . THR A 1 101 ? -8.342 -6.674 18.444 1.00 96.69 101 THR A O 1
ATOM 760 N N . GLN A 1 102 ? -6.918 -8.194 17.597 1.00 94.62 102 GLN A N 1
ATOM 761 C CA . GLN A 1 102 ? -7.683 -8.478 16.377 1.00 94.62 102 GLN A CA 1
ATOM 762 C C . GLN A 1 102 ? -7.940 -7.234 15.500 1.00 94.62 102 GLN A C 1
ATOM 764 O O . GLN A 1 102 ? -8.905 -7.187 14.739 1.00 94.62 102 GLN A O 1
ATOM 769 N N . SER A 1 103 ? -7.055 -6.233 15.580 1.00 95.56 103 SER A N 1
ATOM 770 C CA . SER A 1 103 ? -7.066 -5.057 14.698 1.00 95.56 103 SER A CA 1
ATOM 771 C C . SER A 1 103 ? -6.778 -5.436 13.239 1.00 95.56 103 SER A C 1
ATOM 773 O O . SER A 1 103 ? -7.344 -4.866 12.310 1.00 95.56 103 SER A O 1
ATOM 775 N N . ILE A 1 104 ? -5.940 -6.456 13.030 1.00 97.00 104 ILE A N 1
ATOM 776 C CA . ILE A 1 104 ? -5.650 -7.025 11.713 1.00 97.00 104 ILE A CA 1
ATOM 777 C C . ILE A 1 104 ? -6.443 -8.323 11.573 1.00 97.00 104 ILE A C 1
ATOM 779 O O . ILE A 1 104 ? -6.197 -9.287 12.297 1.00 97.00 104 ILE A O 1
ATOM 783 N N . ARG A 1 105 ? -7.376 -8.359 10.619 1.00 96.88 105 ARG A N 1
ATOM 784 C CA . ARG A 1 105 ? -8.190 -9.540 10.302 1.00 96.88 105 ARG A CA 1
ATOM 785 C C . ARG A 1 105 ? -7.899 -10.019 8.885 1.00 96.88 105 ARG A C 1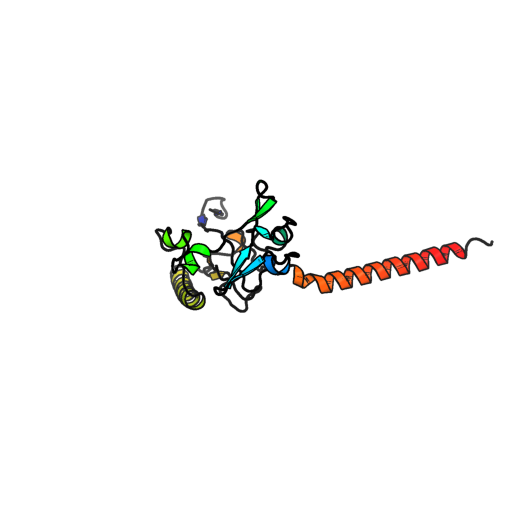
ATOM 787 O O . ARG A 1 105 ? -7.617 -9.217 8.002 1.00 96.88 105 ARG A O 1
ATOM 794 N N . PHE A 1 106 ? -7.974 -11.330 8.682 1.00 97.00 106 PHE A N 1
ATOM 795 C CA . PHE A 1 106 ? -7.757 -11.981 7.392 1.00 97.00 106 PHE A CA 1
ATOM 796 C C . PHE A 1 106 ? -8.924 -12.915 7.068 1.00 97.00 106 PHE A C 1
ATOM 798 O O . PHE A 1 106 ? -9.480 -13.543 7.967 1.00 97.00 106 PHE A O 1
ATOM 805 N N . GLY A 1 107 ? -9.291 -12.982 5.791 1.00 95.94 107 GLY A N 1
ATOM 806 C CA . GLY A 1 107 ? -10.448 -13.709 5.284 1.00 95.94 107 GLY A CA 1
ATOM 807 C C . GLY A 1 107 ? -10.807 -13.231 3.881 1.00 95.94 107 GLY A C 1
ATOM 808 O O . GLY A 1 107 ? -10.071 -12.440 3.284 1.00 95.94 107 GLY A O 1
ATOM 809 N N . PHE A 1 108 ? -11.944 -13.692 3.364 1.00 94.50 108 PHE A N 1
ATOM 810 C CA . PHE A 1 108 ? -12.459 -13.191 2.096 1.00 94.50 108 PHE A CA 1
ATOM 811 C C . PHE A 1 108 ? -12.829 -11.717 2.219 1.00 94.50 108 PHE A C 1
ATOM 813 O O . PHE A 1 108 ? -13.425 -11.274 3.202 1.00 94.50 108 PHE A O 1
ATOM 820 N N . ARG A 1 109 ? -12.430 -10.948 1.206 1.00 94.25 109 ARG A N 1
ATOM 821 C CA . ARG A 1 109 ? -12.531 -9.491 1.206 1.00 94.25 109 ARG A CA 1
ATOM 822 C C . ARG A 1 109 ? -13.958 -9.010 1.463 1.00 94.25 109 ARG A C 1
ATOM 824 O O . ARG A 1 109 ? -14.140 -8.122 2.289 1.00 94.25 109 ARG A O 1
ATOM 831 N N . ASP A 1 110 ? -14.936 -9.586 0.774 1.00 92.94 110 ASP A N 1
ATOM 832 C CA . ASP A 1 110 ? -16.320 -9.105 0.819 1.00 92.94 110 ASP A CA 1
ATOM 833 C C . ASP A 1 110 ? -16.984 -9.411 2.171 1.00 92.94 110 ASP A C 1
ATOM 835 O O . ASP A 1 110 ? -17.665 -8.551 2.733 1.00 92.94 110 ASP A O 1
ATOM 839 N N . ASP A 1 111 ? -16.671 -10.564 2.770 1.00 96.56 111 ASP A N 1
ATOM 840 C CA . ASP A 1 111 ? -17.095 -10.897 4.135 1.00 96.56 111 ASP A CA 1
ATOM 841 C C . ASP A 1 111 ? -16.510 -9.905 5.149 1.00 96.56 111 ASP A C 1
ATOM 843 O O . ASP A 1 111 ? -17.209 -9.388 6.025 1.00 96.56 111 ASP A O 1
ATOM 847 N N . LEU A 1 112 ? -15.212 -9.604 5.024 1.00 97.25 112 LEU A N 1
ATOM 848 C CA . LEU A 1 112 ? -14.546 -8.636 5.891 1.00 97.25 112 LEU A CA 1
ATOM 849 C C . LEU A 1 112 ? -15.075 -7.215 5.681 1.00 97.25 112 LEU A C 1
ATOM 851 O O . LEU A 1 112 ? -15.146 -6.462 6.652 1.00 97.25 112 LEU A O 1
ATOM 855 N N . ALA A 1 113 ? -15.440 -6.836 4.453 1.00 96.62 113 ALA A N 1
ATOM 856 C CA . ALA A 1 113 ? -15.997 -5.522 4.154 1.00 96.62 113 ALA A CA 1
ATOM 857 C C . ALA A 1 113 ? -17.327 -5.329 4.891 1.00 96.62 113 ALA A C 1
ATOM 859 O O . ALA A 1 113 ? -17.465 -4.360 5.635 1.00 96.62 113 ALA A O 1
ATOM 860 N N . GLY A 1 114 ? -18.238 -6.306 4.820 1.00 97.12 114 GLY A N 1
ATOM 861 C CA . GLY A 1 114 ? -19.508 -6.250 5.551 1.00 97.12 114 GLY A CA 1
ATOM 862 C C . GLY A 1 114 ? -19.333 -6.223 7.077 1.00 97.12 114 GLY A C 1
ATOM 863 O O . GLY A 1 114 ? -20.076 -5.550 7.793 1.00 97.12 114 GLY A O 1
ATOM 864 N N . VAL A 1 115 ? -18.320 -6.914 7.608 1.00 97.25 115 VAL A N 1
ATOM 865 C CA . VAL A 1 115 ? -17.955 -6.821 9.033 1.00 97.25 115 VAL A CA 1
ATOM 866 C C . VAL A 1 115 ? -17.433 -5.425 9.390 1.00 97.25 115 VAL A C 1
ATOM 868 O O . VAL A 1 115 ? -17.784 -4.879 10.438 1.00 97.25 115 VAL A O 1
ATOM 871 N N . ALA A 1 116 ? -16.593 -4.841 8.539 1.00 97.75 116 ALA A N 1
ATOM 872 C CA . ALA A 1 116 ? -16.001 -3.532 8.772 1.00 97.75 116 ALA A CA 1
ATOM 873 C C . ALA A 1 116 ? -17.033 -2.397 8.660 1.00 97.75 116 ALA A C 1
ATOM 875 O O . ALA A 1 116 ? -16.971 -1.451 9.442 1.00 97.75 116 ALA A O 1
ATOM 876 N N . GLU A 1 117 ? -18.010 -2.509 7.758 1.00 97.81 117 GLU A N 1
ATOM 877 C CA . GLU A 1 117 ? -19.127 -1.562 7.628 1.00 97.81 117 GLU A CA 1
ATOM 878 C C . GLU A 1 117 ? -19.935 -1.478 8.924 1.00 97.81 117 GLU A C 1
ATOM 880 O O . GLU A 1 117 ? -20.093 -0.392 9.486 1.00 97.81 117 GLU A O 1
ATOM 885 N N . LYS A 1 118 ? -20.330 -2.631 9.483 1.00 98.00 118 LYS A N 1
ATOM 886 C CA . LYS A 1 118 ? -21.003 -2.698 10.791 1.00 98.00 118 LYS A CA 1
ATOM 887 C C . LYS A 1 118 ? -20.167 -2.043 11.888 1.00 98.00 118 LYS A C 1
ATOM 889 O O . LYS A 1 118 ? -20.688 -1.297 12.715 1.00 98.00 118 LYS A O 1
ATOM 894 N N . ARG A 1 119 ? -18.848 -2.266 11.874 1.00 97.81 119 ARG A N 1
ATOM 895 C CA . ARG A 1 119 ? -17.945 -1.655 12.853 1.00 97.81 119 ARG A CA 1
ATOM 896 C C . ARG A 1 119 ? -17.871 -0.131 12.711 1.00 97.81 119 ARG A C 1
ATOM 898 O O . ARG A 1 119 ? -17.814 0.565 13.723 1.00 97.81 119 ARG A O 1
ATOM 905 N N . VAL A 1 120 ? -17.890 0.401 11.489 1.00 98.19 120 VAL A N 1
ATOM 906 C CA . VAL A 1 120 ? -17.959 1.852 11.246 1.00 98.19 120 VAL A CA 1
ATOM 907 C C . VAL A 1 120 ? -19.261 2.432 11.796 1.00 98.19 120 VAL A C 1
ATOM 909 O O . VAL A 1 120 ? -19.228 3.461 12.470 1.00 98.19 120 VAL A O 1
ATOM 912 N N . GLU A 1 121 ? -20.397 1.774 11.565 1.00 98.12 121 GLU A N 1
ATOM 913 C CA . GLU A 1 121 ? -21.690 2.212 12.103 1.00 98.12 121 GLU A CA 1
ATOM 914 C C . GLU A 1 121 ? -21.693 2.256 13.635 1.00 98.12 121 GLU A C 1
ATOM 916 O O . GLU A 1 121 ? -22.145 3.236 14.230 1.00 98.12 121 GLU A O 1
ATOM 921 N N . GLU A 1 122 ? -21.154 1.223 14.285 1.00 98.12 122 GLU A N 1
ATOM 922 C CA . GLU A 1 122 ? -20.975 1.200 15.737 1.00 98.12 122 GLU A CA 1
ATOM 923 C C . GLU A 1 122 ? -20.110 2.365 16.219 1.00 98.12 122 GLU A C 1
ATOM 925 O O . GLU A 1 122 ? -20.489 3.066 17.155 1.00 98.12 122 GLU A O 1
ATOM 930 N N . LEU A 1 123 ? -18.961 2.607 15.588 1.00 97.56 123 LEU A N 1
ATOM 931 C CA . LEU A 1 123 ? -18.046 3.677 15.987 1.00 97.56 123 LEU A CA 1
ATOM 932 C C . LEU A 1 123 ? -18.680 5.062 15.842 1.00 97.56 123 LEU A C 1
ATOM 934 O O . LEU A 1 123 ? -18.536 5.900 16.734 1.00 97.56 123 LEU A O 1
ATOM 938 N N . ARG A 1 124 ? -19.455 5.285 14.777 1.00 97.62 124 ARG A N 1
ATOM 939 C CA . ARG A 1 124 ? -20.210 6.531 14.589 1.00 97.62 124 ARG A CA 1
ATOM 940 C C . ARG A 1 124 ? -21.232 6.752 15.703 1.00 97.62 124 ARG A C 1
ATOM 942 O O . ARG A 1 124 ? -21.340 7.874 16.195 1.00 97.62 124 ARG A O 1
ATOM 949 N N . LYS A 1 125 ? -21.919 5.698 16.167 1.00 97.75 125 LYS A N 1
ATOM 950 C CA . LYS A 1 125 ? -22.826 5.770 17.335 1.00 97.75 125 LYS A CA 1
ATOM 951 C C . LYS A 1 125 ? -22.089 6.135 18.628 1.00 97.75 125 LYS A C 1
ATOM 953 O O . LYS A 1 125 ? -22.658 6.816 19.472 1.00 97.75 125 LYS A O 1
ATOM 958 N N . HIS A 1 126 ? -20.823 5.741 18.757 1.00 95.94 126 HIS A N 1
ATOM 959 C CA . HIS A 1 126 ? -19.962 6.074 19.898 1.00 95.94 126 HIS A CA 1
ATOM 960 C C . HIS A 1 126 ? -19.234 7.425 19.756 1.00 95.94 126 HIS A C 1
ATOM 962 O O . HIS A 1 126 ? -18.343 7.728 20.544 1.00 95.94 126 HIS A O 1
ATOM 968 N N . GLY A 1 127 ? -19.600 8.252 18.771 1.00 94.88 127 GLY A N 1
ATOM 969 C CA . GLY A 1 127 ? -19.081 9.614 18.622 1.00 94.88 127 GLY A CA 1
ATOM 970 C C . GLY A 1 127 ? -17.909 9.773 17.649 1.00 94.88 127 GLY A C 1
ATOM 971 O O . GLY A 1 127 ? -17.514 10.907 17.381 1.00 94.88 127 GLY A O 1
ATOM 972 N N . TYR A 1 128 ? -17.400 8.693 17.045 1.00 94.69 128 TYR A N 1
ATOM 973 C CA . TYR A 1 128 ? -16.391 8.768 15.979 1.00 94.69 128 TYR A CA 1
ATOM 974 C C . TYR A 1 128 ? -17.054 9.104 14.637 1.00 94.69 128 TYR A C 1
ATOM 976 O O . TYR A 1 128 ? -17.239 8.243 13.776 1.00 94.69 128 TYR A O 1
ATOM 984 N N . LYS A 1 129 ? -17.463 10.366 14.471 1.00 93.88 129 LYS A N 1
ATOM 985 C CA . LYS A 1 129 ? -18.232 10.831 13.301 1.00 93.88 129 LYS A CA 1
ATOM 986 C C . LYS A 1 129 ? -17.496 10.626 11.975 1.00 93.88 129 LYS A C 1
ATOM 988 O O . LYS A 1 129 ? -18.130 10.290 10.979 1.00 93.88 129 LYS A O 1
ATOM 993 N N . ASP A 1 130 ? -16.172 10.747 11.998 1.00 93.88 130 ASP A N 1
ATOM 994 C CA . ASP A 1 130 ? -15.311 10.616 10.820 1.00 93.88 130 ASP A CA 1
ATOM 995 C C . ASP A 1 130 ? -14.858 9.172 10.551 1.00 93.88 130 ASP A C 1
ATOM 997 O O . ASP A 1 130 ? -14.031 8.934 9.667 1.00 93.88 130 ASP A O 1
ATOM 1001 N N . ALA A 1 131 ? -15.400 8.191 11.287 1.00 96.94 131 ALA A N 1
ATOM 1002 C CA . ALA A 1 131 ? -15.088 6.793 11.037 1.00 96.94 131 ALA A CA 1
ATOM 1003 C C . ALA A 1 131 ? -15.519 6.386 9.619 1.00 96.94 131 ALA A C 1
ATOM 1005 O O . ALA A 1 131 ? -16.650 6.657 9.197 1.00 96.94 131 ALA A O 1
ATOM 1006 N N . GLN A 1 132 ? -14.625 5.735 8.877 1.00 96.94 132 GLN A N 1
ATOM 1007 C CA . GLN A 1 132 ? -14.839 5.371 7.475 1.00 96.94 132 GLN A CA 1
ATOM 1008 C C . GLN A 1 132 ? -14.012 4.157 7.055 1.00 96.94 132 GLN A C 1
ATOM 1010 O O . GLN A 1 132 ? -13.012 3.822 7.691 1.00 96.94 132 GLN A O 1
ATOM 1015 N N . LEU A 1 133 ? -14.410 3.526 5.949 1.00 97.25 133 LEU A N 1
ATOM 1016 C CA . LEU A 1 133 ? -13.601 2.508 5.288 1.00 97.25 133 LEU A CA 1
ATOM 1017 C C . LEU A 1 133 ? -12.768 3.128 4.171 1.00 97.25 133 LEU A C 1
ATOM 1019 O O . LEU A 1 133 ? -13.276 3.867 3.333 1.00 97.25 133 LEU A O 1
ATOM 1023 N N . TYR A 1 134 ? -11.492 2.773 4.133 1.00 97.19 134 TYR A N 1
ATOM 1024 C CA . TYR A 1 134 ? -10.546 3.206 3.122 1.00 97.19 134 TYR A CA 1
ATOM 1025 C C . TYR A 1 134 ? -10.171 2.038 2.213 1.00 97.19 134 TYR A C 1
ATOM 1027 O O . TYR A 1 134 ? -9.533 1.079 2.652 1.00 97.19 134 TYR A O 1
ATOM 1035 N N . GLY A 1 135 ? -10.563 2.125 0.938 1.00 96.06 135 GLY A N 1
ATOM 1036 C CA . GLY A 1 135 ? -10.250 1.123 -0.085 1.00 96.06 135 GLY A CA 1
ATOM 1037 C C . GLY A 1 135 ? -11.174 -0.099 -0.133 1.00 96.06 135 GLY A C 1
ATOM 1038 O O . GLY A 1 135 ? -10.919 -1.014 -0.912 1.00 96.06 135 GLY A O 1
ATOM 1039 N N . ALA A 1 136 ? -12.243 -0.130 0.667 1.00 96.56 136 ALA A N 1
ATOM 1040 C CA . ALA A 1 136 ? -13.213 -1.231 0.681 1.00 96.56 136 ALA A CA 1
ATOM 1041 C C . ALA A 1 136 ? -14.234 -1.175 -0.472 1.00 96.56 136 ALA A C 1
ATOM 1043 O O . ALA A 1 136 ? -14.866 -2.182 -0.777 1.00 96.56 136 ALA A O 1
ATOM 1044 N N . ASP A 1 137 ? -14.383 -0.039 -1.153 1.00 94.69 137 ASP A N 1
ATOM 1045 C CA . ASP A 1 137 ? -15.292 0.074 -2.296 1.00 94.69 137 ASP A CA 1
ATOM 1046 C C . ASP A 1 137 ? -14.672 -0.580 -3.551 1.00 94.69 137 ASP A C 1
ATOM 1048 O O . ASP A 1 137 ? -13.622 -0.116 -4.011 1.00 94.69 137 ASP A O 1
ATOM 1052 N N . PRO A 1 138 ? -15.282 -1.635 -4.131 1.00 92.44 138 PRO A N 1
ATOM 1053 C CA . PRO A 1 138 ? -14.808 -2.241 -5.379 1.00 92.44 138 PRO A CA 1
ATOM 1054 C C . PRO A 1 138 ? -14.905 -1.296 -6.588 1.00 92.44 138 PRO A C 1
ATOM 1056 O O . PRO A 1 138 ? -14.246 -1.524 -7.598 1.00 92.44 138 PRO A O 1
ATOM 1059 N N . LYS A 1 139 ? -15.696 -0.222 -6.503 1.00 92.38 139 LYS A N 1
ATOM 1060 C CA . LYS A 1 139 ? -15.788 0.838 -7.518 1.00 92.38 139 LYS A CA 1
ATOM 1061 C C . LYS A 1 139 ? -14.887 2.038 -7.208 1.00 92.38 139 LYS A C 1
ATOM 1063 O O . LYS A 1 139 ? -14.933 3.030 -7.933 1.00 92.38 139 LYS A O 1
ATOM 1068 N N . GLY A 1 140 ? -14.069 1.955 -6.155 1.00 90.88 140 GLY A N 1
ATOM 1069 C CA . GLY A 1 140 ? -13.117 3.001 -5.788 1.00 90.88 140 GLY A CA 1
ATOM 1070 C C . GLY A 1 140 ? -12.030 3.220 -6.848 1.00 90.88 140 GLY A C 1
ATOM 1071 O O . GLY A 1 140 ? -11.911 2.461 -7.809 1.00 90.88 140 GLY A O 1
ATOM 1072 N N . ASP A 1 141 ? -11.182 4.234 -6.645 1.00 90.56 141 ASP A N 1
ATOM 1073 C CA . ASP A 1 141 ? -10.232 4.729 -7.660 1.00 90.56 141 ASP A CA 1
ATOM 1074 C C . ASP A 1 141 ? -9.332 3.651 -8.302 1.00 90.56 141 ASP A C 1
ATOM 1076 O O . ASP A 1 141 ? -8.968 3.774 -9.479 1.00 90.56 141 ASP A O 1
ATOM 1080 N N . LEU A 1 142 ? -8.993 2.610 -7.530 1.00 94.56 142 LEU A N 1
ATOM 1081 C CA . LEU A 1 142 ? -8.142 1.477 -7.916 1.00 94.56 142 LEU A CA 1
ATOM 1082 C C . LEU A 1 142 ? -8.898 0.134 -8.007 1.00 94.56 142 LEU A C 1
ATOM 1084 O O . LEU A 1 142 ? -8.272 -0.920 -7.887 1.00 94.56 142 LEU A O 1
ATOM 1088 N N . GLY A 1 143 ? -10.227 0.148 -8.147 1.00 93.12 143 GLY A N 1
ATOM 1089 C CA . GLY A 1 143 ? -11.063 -1.063 -8.179 1.00 93.12 143 GLY A CA 1
ATOM 1090 C C . GLY A 1 143 ? -11.192 -1.777 -6.825 1.00 93.12 143 GLY A C 1
ATOM 1091 O O . GLY A 1 143 ? -11.478 -2.971 -6.767 1.00 93.12 143 GLY A O 1
ATOM 1092 N N . GLY A 1 144 ? -10.912 -1.064 -5.732 1.00 94.56 144 GLY A N 1
ATOM 1093 C CA . GLY A 1 144 ? -10.818 -1.617 -4.383 1.00 94.56 144 GLY A CA 1
ATOM 1094 C C . GLY A 1 144 ? -9.429 -2.154 -4.017 1.00 94.56 144 GLY A C 1
ATOM 1095 O O . GLY A 1 144 ? -8.558 -2.416 -4.852 1.00 94.56 144 GLY A O 1
ATOM 1096 N N . LEU A 1 145 ? -9.207 -2.291 -2.713 1.00 97.06 145 LEU A N 1
ATOM 1097 C CA . LEU A 1 145 ? -7.982 -2.807 -2.109 1.00 97.06 145 LEU A CA 1
ATOM 1098 C C . LEU A 1 145 ? -8.264 -4.166 -1.457 1.00 97.06 145 LEU A C 1
ATOM 1100 O O . LEU A 1 145 ? -9.351 -4.387 -0.919 1.00 97.06 145 LEU A O 1
ATOM 1104 N N . ASN A 1 146 ? -7.276 -5.063 -1.484 1.00 96.81 146 ASN A N 1
ATOM 1105 C CA . ASN A 1 146 ? -7.340 -6.351 -0.781 1.00 96.81 146 ASN A CA 1
ATOM 1106 C C . ASN A 1 146 ? -6.834 -6.246 0.667 1.00 96.81 146 ASN A C 1
ATOM 1108 O O . ASN A 1 146 ? -7.201 -7.054 1.512 1.00 96.81 146 ASN A O 1
ATOM 1112 N N . ALA A 1 147 ? -6.045 -5.213 0.974 1.00 96.81 147 ALA A N 1
ATOM 1113 C CA . ALA A 1 147 ? -5.865 -4.702 2.329 1.00 96.81 147 ALA A CA 1
ATOM 1114 C C . ALA A 1 147 ? -6.508 -3.312 2.412 1.00 96.81 147 ALA A C 1
ATOM 1116 O O . ALA A 1 147 ? -5.934 -2.324 1.947 1.00 96.81 147 ALA A O 1
ATOM 1117 N N . PHE A 1 148 ? -7.715 -3.263 2.972 1.00 97.00 148 PHE A N 1
ATOM 1118 C CA . PHE A 1 148 ? -8.472 -2.043 3.246 1.00 97.00 148 PHE A CA 1
ATOM 1119 C C . PHE A 1 148 ? -8.488 -1.759 4.754 1.00 97.00 148 PHE A C 1
ATOM 1121 O O . PHE A 1 148 ? -8.167 -2.628 5.564 1.00 97.00 148 PHE A O 1
ATOM 1128 N N . PHE A 1 149 ? -8.830 -0.529 5.130 1.00 97.25 149 PHE A N 1
ATOM 1129 C CA . PHE A 1 149 ? -8.671 -0.046 6.502 1.00 97.25 149 PHE A CA 1
ATOM 1130 C C . PHE A 1 149 ? -9.969 0.545 7.022 1.00 97.25 149 PHE A C 1
ATOM 1132 O O . PHE A 1 149 ? -10.705 1.178 6.272 1.00 97.25 149 PHE A O 1
ATOM 1139 N N . LEU A 1 150 ? -10.208 0.391 8.320 1.00 97.44 150 LEU A N 1
ATOM 1140 C CA . LEU A 1 150 ? -11.143 1.230 9.053 1.00 97.44 150 LEU A CA 1
ATOM 1141 C C . LEU A 1 150 ? -10.341 2.370 9.678 1.00 97.44 150 LEU A C 1
ATOM 1143 O O . LEU A 1 150 ? -9.426 2.129 10.462 1.00 97.44 150 LEU A O 1
ATOM 1147 N N . LEU A 1 151 ? -10.683 3.600 9.320 1.00 96.25 151 LEU A N 1
ATOM 1148 C CA . LEU A 1 151 ? -10.050 4.817 9.818 1.00 96.25 151 LEU A CA 1
ATOM 1149 C C . LEU A 1 151 ? -11.004 5.545 10.758 1.00 96.25 151 LEU A C 1
ATOM 1151 O O . LEU A 1 151 ? -12.212 5.495 10.544 1.00 96.25 151 LEU A O 1
ATOM 1155 N N . LEU A 1 152 ? -10.473 6.241 11.765 1.00 94.94 152 LEU A N 1
ATOM 1156 C CA . LEU A 1 152 ? -11.255 7.093 12.676 1.00 94.94 152 LEU A CA 1
ATOM 1157 C C . LEU A 1 152 ? -11.280 8.567 12.243 1.00 94.94 152 LEU A C 1
ATOM 1159 O O . LEU A 1 152 ? -11.852 9.401 12.937 1.00 94.94 152 LEU A O 1
ATOM 1163 N N . GLY A 1 153 ? -10.656 8.882 11.110 1.00 92.25 153 GLY A N 1
ATOM 1164 C CA . GLY A 1 153 ? -10.513 10.228 10.575 1.00 92.25 153 GLY A CA 1
ATOM 1165 C C . GLY A 1 153 ? -10.172 10.200 9.089 1.00 92.25 153 GLY A C 1
ATOM 1166 O O . GLY A 1 153 ? -10.322 9.174 8.417 1.00 92.25 153 GLY A O 1
ATOM 1167 N N . LYS A 1 154 ? -9.699 11.332 8.560 1.00 93.25 154 LYS A N 1
ATOM 1168 C CA . LYS A 1 154 ? -9.301 11.448 7.149 1.00 93.25 154 LYS A CA 1
ATOM 1169 C C . LYS A 1 154 ? -8.095 10.552 6.827 1.00 93.25 154 LYS A C 1
ATOM 1171 O O . LYS A 1 154 ? -7.195 10.453 7.658 1.00 93.25 154 LYS A O 1
ATOM 1176 N N . PRO A 1 155 ? -7.999 9.981 5.611 1.00 94.88 155 PRO A N 1
ATOM 1177 C CA . PRO A 1 155 ? -6.842 9.179 5.199 1.00 94.88 155 PRO A CA 1
ATOM 1178 C C . PRO A 1 155 ? -5.496 9.892 5.378 1.00 94.88 155 PRO A C 1
ATOM 1180 O O . PRO A 1 155 ? -4.541 9.279 5.852 1.00 94.88 155 PRO A O 1
ATOM 1183 N N . ALA A 1 156 ? -5.445 11.198 5.096 1.00 92.50 156 ALA A N 1
ATOM 1184 C CA . ALA A 1 156 ? -4.231 12.005 5.210 1.00 92.50 156 ALA A CA 1
ATOM 1185 C C . ALA A 1 156 ? -3.628 12.016 6.628 1.00 92.50 156 ALA A C 1
ATOM 1187 O O . ALA A 1 156 ? -2.409 12.077 6.765 1.00 92.50 156 ALA A O 1
ATOM 1188 N N . LEU A 1 157 ? -4.454 11.878 7.675 1.00 91.75 157 LEU A N 1
ATOM 1189 C CA . LEU A 1 157 ? -3.994 11.779 9.068 1.00 91.75 157 LEU A CA 1
ATOM 1190 C C . LEU A 1 157 ? -3.091 10.561 9.298 1.00 91.75 157 LEU A C 1
ATOM 1192 O O . LEU A 1 157 ? -2.217 10.578 10.156 1.00 91.75 157 LEU A O 1
ATOM 1196 N N . TYR A 1 158 ? -3.302 9.513 8.507 1.00 92.75 158 TYR A N 1
ATOM 1197 C CA . TYR A 1 158 ? -2.540 8.275 8.552 1.00 92.75 158 TYR A CA 1
ATOM 1198 C C . TYR A 1 158 ? -1.449 8.210 7.472 1.00 92.75 158 TYR A C 1
ATOM 1200 O O . TYR A 1 158 ? -0.910 7.138 7.211 1.00 92.75 158 TYR A O 1
ATOM 1208 N N . GLY A 1 159 ? -1.158 9.327 6.793 1.00 91.75 159 GLY A N 1
ATOM 1209 C CA . GLY A 1 159 ? -0.230 9.364 5.660 1.00 91.75 159 GLY A CA 1
ATOM 1210 C C . GLY A 1 159 ? -0.760 8.681 4.395 1.00 91.75 159 GLY A C 1
ATOM 1211 O O . GLY A 1 159 ? 0.008 8.418 3.472 1.00 91.75 159 GLY A O 1
ATOM 1212 N N . LEU A 1 160 ? -2.063 8.385 4.328 1.00 94.81 160 LEU A N 1
ATOM 1213 C CA . LEU A 1 160 ? -2.679 7.764 3.160 1.00 94.81 160 LEU A CA 1
ATOM 1214 C C . LEU A 1 160 ? -3.193 8.829 2.178 1.00 94.81 160 LEU A C 1
ATOM 1216 O O . LEU A 1 160 ? -3.783 9.827 2.602 1.00 94.81 160 LEU A O 1
ATOM 1220 N N . PRO A 1 161 ? -3.052 8.614 0.858 1.00 95.38 161 PRO A N 1
ATOM 1221 C CA . PRO A 1 161 ? -3.613 9.520 -0.137 1.00 95.38 161 PRO A CA 1
ATOM 1222 C C . PRO A 1 161 ? -5.145 9.481 -0.096 1.00 95.38 161 PRO A C 1
ATOM 1224 O O . PRO A 1 161 ? -5.741 8.406 -0.088 1.00 95.38 161 PRO A O 1
ATOM 1227 N N . GLU A 1 162 ? -5.812 10.635 -0.132 1.00 93.44 162 GLU A N 1
ATOM 1228 C CA . GLU A 1 162 ? -7.285 10.669 -0.118 1.00 93.44 162 GLU A CA 1
ATOM 1229 C C . GLU A 1 162 ? -7.905 10.066 -1.387 1.00 93.44 162 GLU A C 1
ATOM 1231 O O . GLU A 1 162 ? -8.946 9.419 -1.315 1.00 93.44 162 GLU A O 1
ATOM 1236 N N . LYS A 1 163 ? -7.252 10.259 -2.540 1.00 92.06 163 LYS A N 1
ATOM 1237 C CA . LYS A 1 163 ? -7.686 9.760 -3.855 1.00 92.06 163 LYS A CA 1
ATOM 1238 C C . LYS A 1 163 ? -6.501 9.149 -4.607 1.00 92.06 163 LYS A C 1
ATOM 1240 O O . LYS A 1 163 ? -5.862 9.850 -5.400 1.00 92.06 163 LYS A O 1
ATOM 1245 N N . PRO A 1 164 ? -6.128 7.889 -4.322 1.00 93.12 164 PRO A N 1
ATOM 1246 C CA . PRO A 1 164 ? -5.003 7.246 -4.986 1.00 93.12 164 PRO A CA 1
ATOM 1247 C C . PRO A 1 164 ? -5.319 7.023 -6.468 1.00 93.12 164 PRO A C 1
ATOM 1249 O O . PRO A 1 164 ? -6.288 6.357 -6.810 1.00 93.12 164 PRO A O 1
ATOM 1252 N N . LYS A 1 165 ? -4.481 7.545 -7.366 1.00 87.62 165 LYS A N 1
ATOM 1253 C CA . LYS A 1 165 ? -4.647 7.389 -8.819 1.00 87.62 165 LYS A CA 1
ATOM 1254 C C . LYS A 1 165 ? -3.514 6.564 -9.411 1.00 87.62 165 LYS A C 1
ATOM 1256 O O . LYS A 1 165 ? -2.396 6.578 -8.903 1.00 87.62 165 LYS A O 1
ATOM 1261 N N . LEU A 1 166 ? -3.807 5.878 -10.512 1.00 89.56 166 LEU A N 1
ATOM 1262 C CA . LEU A 1 166 ? -2.791 5.227 -11.334 1.00 89.56 166 LEU A CA 1
ATOM 1263 C C . LEU A 1 166 ? -2.061 6.284 -12.170 1.00 89.56 166 LEU A C 1
ATOM 1265 O O . LEU A 1 166 ? -2.732 7.000 -12.921 1.00 89.56 166 LEU A O 1
ATOM 1269 N N . PRO A 1 167 ? -0.720 6.365 -12.105 1.00 82.00 167 PRO A N 1
ATOM 1270 C CA . PRO A 1 167 ? 0.042 7.286 -12.944 1.00 82.00 167 PRO A CA 1
ATOM 1271 C C . PRO A 1 167 ? -0.196 7.065 -14.444 1.00 82.00 167 PRO A C 1
ATOM 1273 O O . PRO A 1 167 ? -0.220 8.033 -15.201 1.00 82.00 167 PRO A O 1
ATOM 1276 N N . GLN A 1 168 ? -0.467 5.823 -14.880 1.00 81.56 168 GLN A N 1
ATOM 1277 C CA . GLN A 1 168 ? -0.721 5.524 -16.295 1.00 81.56 168 GLN A CA 1
ATOM 1278 C C . GLN A 1 168 ? -1.930 6.273 -16.878 1.00 81.56 168 GLN A C 1
ATOM 1280 O O . GLN A 1 168 ? -1.970 6.512 -18.083 1.00 81.56 168 GLN A O 1
ATOM 1285 N N . ARG A 1 169 ? -2.910 6.682 -16.057 1.00 84.81 169 ARG A N 1
ATOM 1286 C CA . ARG A 1 169 ? -4.121 7.365 -16.551 1.00 84.81 169 ARG A CA 1
ATOM 1287 C C . ARG A 1 169 ? -3.833 8.728 -17.184 1.00 84.81 169 ARG A C 1
ATOM 1289 O O . ARG A 1 169 ? -4.625 9.175 -18.008 1.00 84.81 169 ARG A O 1
ATOM 1296 N N . ASN A 1 170 ? -2.714 9.362 -16.842 1.00 84.56 170 ASN A N 1
ATOM 1297 C CA . ASN A 1 170 ? -2.351 10.662 -17.402 1.00 84.56 170 ASN A CA 1
ATOM 1298 C C . ASN A 1 170 ? -1.572 10.545 -18.723 1.00 84.56 170 ASN A C 1
ATOM 1300 O O . ASN A 1 170 ? -1.533 11.504 -19.486 1.00 84.56 170 ASN A O 1
ATOM 1304 N N . VAL A 1 171 ? -1.026 9.364 -19.047 1.00 86.69 171 VAL A N 1
ATOM 1305 C CA . VAL A 1 171 ? -0.087 9.170 -20.169 1.00 86.69 171 VAL A CA 1
ATOM 1306 C C . VAL A 1 171 ? -0.654 9.652 -21.502 1.00 86.69 171 VAL A C 1
ATOM 1308 O O . VAL A 1 171 ? 0.058 10.303 -22.261 1.00 86.69 171 VAL A O 1
ATOM 1311 N N . LEU A 1 172 ? -1.925 9.371 -21.801 1.00 87.94 172 LEU A N 1
ATOM 1312 C CA . LEU A 1 172 ? -2.538 9.780 -23.069 1.00 87.94 172 LEU A CA 1
ATOM 1313 C C . LEU A 1 172 ? -2.639 11.308 -23.189 1.00 87.94 172 LEU A C 1
ATOM 1315 O O . LEU A 1 172 ? -2.248 11.877 -24.206 1.00 87.94 172 LEU A O 1
ATOM 1319 N N . VAL A 1 173 ? -3.146 11.968 -22.147 1.00 90.56 173 VAL A N 1
ATOM 1320 C CA . VAL A 1 173 ? -3.314 13.428 -22.128 1.00 90.56 173 VAL A CA 1
ATOM 1321 C C . VAL A 1 173 ? -1.951 14.111 -22.171 1.00 90.56 173 VAL A C 1
ATOM 1323 O O . VAL A 1 173 ? -1.745 15.005 -22.989 1.00 90.56 173 VAL A O 1
ATOM 1326 N N . ASP A 1 174 ? -1.000 13.631 -21.370 1.00 90.06 174 ASP A N 1
ATOM 1327 C CA . ASP A 1 174 ? 0.357 14.171 -21.320 1.00 90.06 174 ASP A CA 1
ATOM 1328 C C . ASP A 1 174 ? 1.073 13.987 -22.665 1.00 90.06 174 ASP A C 1
ATOM 1330 O O . ASP A 1 174 ? 1.761 14.897 -23.129 1.00 90.06 174 ASP A O 1
ATOM 1334 N N . SER A 1 175 ? 0.852 12.860 -23.351 1.00 92.44 175 SER A N 1
ATOM 1335 C CA . SER A 1 175 ? 1.407 12.614 -24.687 1.00 92.44 175 SER A CA 1
ATOM 1336 C C . SER A 1 175 ? 0.840 13.589 -25.719 1.00 92.44 175 SER A C 1
ATOM 1338 O O . SER A 1 175 ? 1.596 14.176 -26.491 1.00 92.44 175 SER A O 1
ATOM 1340 N N . LEU A 1 176 ? -0.478 13.812 -25.717 1.00 95.81 176 LEU A N 1
ATOM 1341 C CA . LEU A 1 176 ? -1.131 14.753 -26.631 1.00 95.81 176 LEU A CA 1
ATOM 1342 C C . LEU A 1 176 ? -0.683 16.198 -26.389 1.00 95.81 176 LEU A C 1
ATOM 1344 O O . LEU A 1 176 ? -0.376 16.910 -27.345 1.00 95.81 176 LEU A O 1
ATOM 1348 N N . LEU A 1 177 ? -0.593 16.619 -25.125 1.00 94.69 177 LEU A N 1
ATOM 1349 C CA . LEU A 1 177 ? -0.067 17.933 -24.751 1.00 94.69 177 LEU A CA 1
ATOM 1350 C C . LEU A 1 177 ? 1.397 18.096 -25.169 1.00 94.69 177 LEU A C 1
ATOM 1352 O O . LEU A 1 177 ? 1.771 19.149 -25.690 1.00 94.69 177 LEU A O 1
ATOM 1356 N N . SER A 1 178 ? 2.215 17.059 -24.989 1.00 94.56 178 SER A N 1
ATOM 1357 C CA . SER A 1 178 ? 3.625 17.072 -25.395 1.00 94.56 178 SER A CA 1
ATOM 1358 C C . SER A 1 178 ? 3.775 17.210 -26.912 1.00 94.56 178 SER A C 1
ATOM 1360 O O . SER A 1 178 ? 4.532 18.060 -27.382 1.00 94.56 178 SER A O 1
ATOM 1362 N N . ILE A 1 179 ? 3.006 16.434 -27.687 1.00 96.06 179 ILE A N 1
ATOM 1363 C CA . ILE A 1 179 ? 2.987 16.514 -29.157 1.00 96.06 179 ILE A CA 1
ATOM 1364 C C . ILE A 1 179 ? 2.521 17.901 -29.609 1.00 96.06 179 ILE A C 1
ATOM 1366 O O . ILE A 1 179 ? 3.174 18.533 -30.438 1.00 96.06 179 ILE A O 1
ATOM 1370 N N . GLY A 1 180 ? 1.421 18.402 -29.041 1.00 96.75 180 GLY A N 1
ATOM 1371 C CA . GLY A 1 180 ? 0.896 19.732 -29.348 1.00 96.75 180 GLY A CA 1
ATOM 1372 C C . GLY A 1 180 ? 1.918 20.835 -29.068 1.00 96.75 180 GLY A C 1
ATOM 1373 O O . GLY A 1 180 ? 2.140 21.703 -29.910 1.00 96.75 180 GLY A O 1
ATOM 1374 N N . SER A 1 181 ? 2.606 20.757 -27.927 1.00 96.38 181 SER A N 1
ATOM 1375 C CA . SER A 1 181 ? 3.654 21.712 -27.552 1.00 96.38 181 SER A CA 1
ATOM 1376 C C . SER A 1 181 ? 4.823 21.688 -28.539 1.00 96.38 181 SER A C 1
ATOM 1378 O O .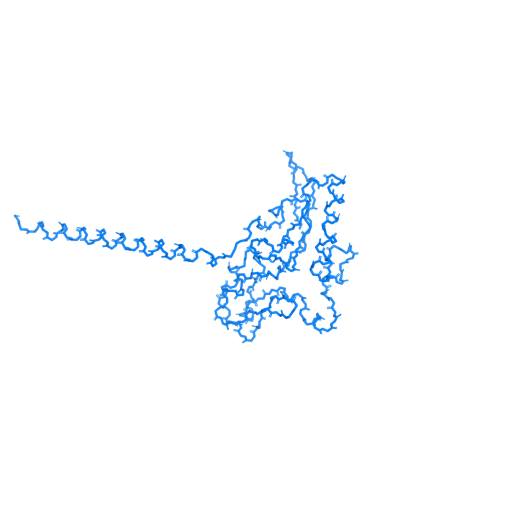 SER A 1 181 ? 5.283 22.744 -28.976 1.00 96.38 181 SER A O 1
ATOM 1380 N N . ALA A 1 182 ? 5.266 20.498 -28.956 1.00 96.75 182 ALA A N 1
ATOM 1381 C CA . ALA A 1 182 ? 6.321 20.349 -29.956 1.00 96.75 182 ALA A CA 1
ATOM 1382 C C . ALA A 1 182 ? 5.925 20.949 -31.317 1.00 96.75 182 ALA A C 1
ATOM 1384 O O . ALA A 1 182 ? 6.737 21.629 -31.945 1.00 96.75 182 ALA A O 1
ATOM 1385 N N . LEU A 1 183 ? 4.674 20.763 -31.753 1.00 97.50 183 LEU A N 1
ATOM 1386 C CA . LEU A 1 183 ? 4.159 21.355 -32.992 1.00 97.50 183 LEU A CA 1
ATOM 1387 C C . LEU A 1 183 ? 4.127 22.886 -32.932 1.00 97.50 183 LEU A C 1
ATOM 1389 O O . LEU A 1 183 ? 4.546 23.537 -33.887 1.00 97.50 183 LEU A O 1
ATOM 1393 N N . VAL A 1 184 ? 3.679 23.469 -31.815 1.00 97.44 184 VAL A N 1
ATOM 1394 C CA . VAL A 1 184 ? 3.657 24.929 -31.621 1.00 97.44 184 VAL A CA 1
ATOM 1395 C C . VAL A 1 184 ? 5.071 25.508 -31.665 1.00 97.44 184 VAL A C 1
ATOM 1397 O O . VAL A 1 184 ? 5.308 26.485 -32.375 1.00 97.44 184 VAL A O 1
ATOM 1400 N N . VAL A 1 185 ? 6.025 24.886 -30.964 1.00 97.06 185 VAL A N 1
ATOM 1401 C CA . VAL A 1 185 ? 7.435 25.307 -30.988 1.00 97.06 185 VAL A CA 1
ATOM 1402 C C . VAL A 1 185 ? 8.020 25.176 -32.397 1.00 97.06 185 VAL A C 1
ATOM 1404 O O . VAL A 1 185 ? 8.674 26.103 -32.874 1.00 97.06 185 VAL A O 1
ATOM 1407 N N . GLY A 1 186 ? 7.742 24.072 -33.095 1.00 96.19 186 GLY A N 1
ATOM 1408 C CA . GLY A 1 186 ? 8.197 23.847 -34.468 1.00 96.19 186 GLY A CA 1
ATOM 1409 C C . GLY A 1 186 ? 7.648 24.877 -35.460 1.00 96.19 186 GLY A C 1
ATOM 1410 O O . GLY A 1 186 ? 8.408 25.448 -36.243 1.00 96.19 186 GLY A O 1
ATOM 1411 N N . LEU A 1 187 ? 6.348 25.179 -35.394 1.00 95.69 187 LEU A N 1
ATOM 1412 C CA . LEU A 1 187 ? 5.713 26.217 -36.214 1.00 95.69 187 LEU A CA 1
ATOM 1413 C C . LEU A 1 187 ? 6.267 27.610 -35.894 1.00 95.69 187 LEU A C 1
ATOM 1415 O O . LEU A 1 187 ? 6.581 28.368 -36.811 1.00 95.69 187 LEU A O 1
ATOM 1419 N N . GLY A 1 188 ? 6.440 27.934 -34.611 1.00 95.00 188 GLY A N 1
ATOM 1420 C CA . GLY A 1 188 ? 7.042 29.194 -34.178 1.00 95.00 188 GLY A CA 1
ATOM 1421 C C . GLY A 1 188 ? 8.465 29.372 -34.712 1.00 95.00 188 GLY A C 1
ATOM 1422 O O . GLY A 1 188 ? 8.797 30.436 -35.235 1.00 95.00 188 GLY A O 1
ATOM 1423 N N . ALA A 1 189 ? 9.282 28.315 -34.664 1.00 94.12 189 ALA A N 1
ATOM 1424 C CA . ALA A 1 189 ? 10.622 28.318 -35.241 1.00 94.12 189 ALA A CA 1
ATOM 1425 C C . ALA A 1 189 ? 10.580 28.554 -36.760 1.00 94.12 189 ALA A C 1
ATOM 1427 O O . ALA A 1 189 ? 11.277 29.438 -37.258 1.00 94.12 189 ALA A O 1
ATOM 1428 N N . LEU A 1 190 ? 9.724 27.836 -3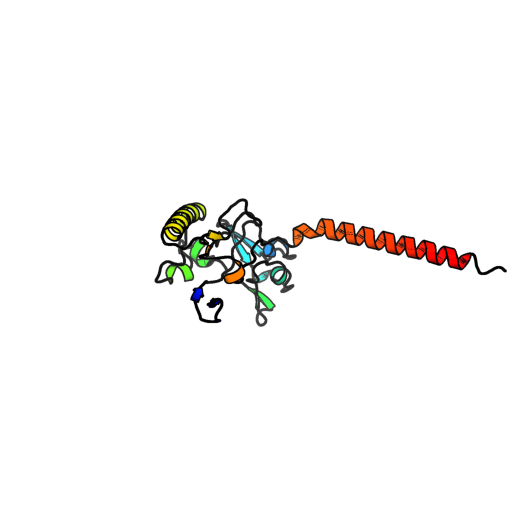7.498 1.00 93.44 190 LEU A N 1
ATOM 1429 C CA . LEU A 1 190 ? 9.568 28.018 -38.947 1.00 93.44 190 LEU A CA 1
ATOM 1430 C C . LEU A 1 190 ? 9.188 29.460 -39.316 1.00 93.44 190 LEU A C 1
ATOM 1432 O O . LEU A 1 190 ? 9.775 30.031 -40.236 1.00 93.44 190 LEU A O 1
ATOM 1436 N N . VAL A 1 191 ? 8.254 30.073 -38.583 1.00 93.06 191 VAL A N 1
ATOM 1437 C CA . VAL A 1 191 ? 7.854 31.475 -38.791 1.00 93.06 191 VAL A CA 1
ATOM 1438 C C . VAL A 1 191 ? 9.020 32.430 -38.514 1.00 93.06 191 VAL A C 1
ATOM 1440 O O . VAL A 1 191 ? 9.305 33.304 -39.336 1.00 93.06 191 VAL A O 1
ATOM 1443 N N . ALA A 1 192 ? 9.739 32.245 -37.404 1.00 89.62 192 ALA A N 1
ATOM 1444 C CA . ALA A 1 192 ? 10.870 33.094 -37.032 1.00 89.62 192 ALA A CA 1
ATOM 1445 C C . ALA A 1 192 ? 12.038 33.010 -38.035 1.00 89.62 192 ALA A C 1
ATOM 1447 O O . ALA A 1 192 ? 12.623 34.035 -38.396 1.00 89.62 192 ALA A O 1
ATOM 1448 N N . PHE A 1 193 ? 12.361 31.810 -38.530 1.00 87.19 193 PHE A N 1
ATOM 1449 C CA . PHE A 1 193 ? 13.421 31.618 -39.525 1.00 87.19 193 PHE A CA 1
ATOM 1450 C C . PHE A 1 193 ? 13.025 32.129 -40.914 1.00 87.19 193 PHE A C 1
ATOM 1452 O O . PHE A 1 193 ? 13.848 32.748 -41.592 1.00 87.19 193 PHE A O 1
ATOM 1459 N N . ARG A 1 194 ? 11.756 31.982 -41.315 1.00 85.81 194 ARG A N 1
ATOM 1460 C CA . ARG A 1 194 ? 11.242 32.559 -42.567 1.00 85.81 194 ARG A CA 1
ATOM 1461 C C . ARG A 1 194 ? 11.282 34.094 -42.553 1.00 85.81 194 ARG A C 1
ATOM 1463 O O . ARG A 1 194 ? 11.582 34.700 -43.577 1.00 85.81 194 ARG A O 1
ATOM 1470 N N . GLY A 1 195 ? 11.063 34.722 -41.395 1.00 72.69 195 GLY A N 1
ATOM 1471 C CA . GLY A 1 195 ? 11.186 36.174 -41.213 1.00 72.69 195 GLY A CA 1
ATOM 1472 C C . GLY A 1 195 ? 12.622 36.723 -41.277 1.00 72.69 195 GLY A C 1
ATOM 1473 O O . GLY A 1 195 ? 12.800 37.899 -41.587 1.00 72.69 195 GLY A O 1
ATOM 1474 N N . ARG A 1 196 ? 13.653 35.900 -41.023 1.00 64.31 196 ARG A N 1
ATOM 1475 C CA . ARG A 1 196 ? 15.074 36.297 -41.151 1.00 64.31 196 ARG A CA 1
ATOM 1476 C C . ARG A 1 196 ? 15.611 36.163 -42.576 1.00 64.31 196 ARG A C 1
ATOM 1478 O O . ARG A 1 196 ? 16.450 36.968 -42.961 1.00 64.31 196 ARG A O 1
ATOM 1485 N N . GLY A 1 197 ? 15.119 35.199 -43.357 1.00 59.91 197 GLY A N 1
ATOM 1486 C CA . GLY A 1 197 ? 15.554 34.993 -44.746 1.00 59.91 197 GLY A CA 1
ATOM 1487 C C . GLY A 1 197 ? 15.123 36.096 -45.721 1.00 59.91 197 GLY A C 1
ATOM 1488 O O . GLY A 1 197 ? 15.788 36.303 -46.724 1.00 59.91 197 GLY A O 1
ATOM 1489 N N . GLY A 1 198 ? 14.048 36.836 -45.425 1.00 57.59 198 GLY A N 1
ATOM 1490 C CA . GLY A 1 198 ? 13.547 37.922 -46.283 1.00 57.59 198 GLY A CA 1
ATOM 1491 C C . GLY A 1 198 ? 14.125 39.313 -45.997 1.00 57.59 198 GLY A C 1
ATOM 1492 O O . GLY A 1 198 ? 13.662 40.285 -46.580 1.00 57.59 198 GLY A O 1
ATOM 1493 N N . ARG A 1 199 ? 15.080 39.441 -45.067 1.00 56.91 199 ARG A N 1
ATOM 1494 C CA . ARG A 1 199 ? 15.584 40.736 -44.568 1.00 56.91 199 ARG A CA 1
ATOM 1495 C C . ARG A 1 199 ? 17.060 40.989 -44.922 1.00 56.91 199 ARG A C 1
ATOM 1497 O O . ARG A 1 199 ? 17.695 41.814 -44.276 1.00 56.91 199 ARG A O 1
ATOM 1504 N N . GLY A 1 200 ? 17.589 40.237 -45.894 1.00 57.16 200 GLY A N 1
ATOM 1505 C CA . GLY A 1 200 ? 18.992 40.255 -46.328 1.00 57.16 200 GLY A CA 1
ATOM 1506 C C . GLY A 1 200 ? 19.289 40.991 -47.641 1.00 57.16 200 GLY A C 1
ATOM 1507 O O . GLY A 1 200 ? 20.463 41.168 -47.934 1.00 57.16 200 GLY A O 1
ATOM 1508 N N . ASP A 1 201 ? 18.275 41.457 -48.379 1.00 56.19 201 ASP A N 1
ATOM 1509 C CA . ASP A 1 201 ? 18.455 42.157 -49.661 1.00 56.19 201 ASP A CA 1
ATOM 1510 C C . ASP A 1 201 ? 17.799 43.553 -49.613 1.00 56.19 201 ASP A C 1
ATOM 1512 O O . ASP A 1 201 ? 16.675 43.741 -50.082 1.00 56.19 201 ASP A O 1
ATOM 1516 N N . ALA A 1 202 ? 18.472 44.523 -48.986 1.00 48.00 202 ALA A N 1
ATOM 1517 C CA . ALA A 1 202 ? 18.239 45.964 -49.150 1.00 48.00 202 ALA A CA 1
ATOM 1518 C C . ALA A 1 202 ? 19.489 46.749 -48.737 1.00 48.00 202 ALA A C 1
ATOM 1520 O O . ALA A 1 202 ? 19.997 46.482 -47.622 1.00 48.00 202 ALA A O 1
#

Sequence (202 aa):
FFEETDDKGQIKQWHMMSDVCKHCAQAGCLEACPTGAIYRTEFGTVNINQDICNGCRYCVSACPFGVVSFNHDTGTATKCTFCNDRIHNGLGPACAKACPTQSIRFGFRDDLAGVAEKRVEELRKHGYKDAQLYGADPKGDLGGLNAFFLLLGKPALYGLPEKPKLPQRNVLVDSLLSIGSALVVGLGALVAFRGRGGRGDA

Radius of gyration: 23.96 Å; chains: 1; bounding box: 45×70×73 Å

Secondary structure (DSSP, 8-state):
-EEEE-TTS-EEEEE---------SS-HHHHT-TTS-EEE-TTS-EEE-TTT-----HHHHH-TT---EEETTTTEEE---TTHHHHHTTPPPHHHHH-TTS-S--S-HHHHHHHHHHHHHHHHHTT-TT-EEES--TTSTTS--SS-EEESS-GGGGT--SS---GGGGHHHHHHHHHHHHHHHHHHHHHHHHHHHTSS--